Protein AF-A0A820T142-F1 (afdb_monomer)

Structure (mmCIF, N/CA/C/O backbone):
data_AF-A0A820T142-F1
#
_entry.id   AF-A0A820T142-F1
#
loop_
_atom_site.group_PDB
_atom_site.id
_atom_site.type_symbol
_atom_site.label_atom_id
_atom_site.label_alt_id
_atom_site.label_comp_id
_atom_site.label_asym_id
_atom_site.label_entity_id
_atom_site.label_seq_id
_atom_site.pdbx_PDB_ins_code
_atom_site.Cartn_x
_atom_site.Cartn_y
_atom_site.Cartn_z
_atom_site.occupancy
_atom_site.B_iso_or_equiv
_atom_site.auth_seq_id
_atom_site.auth_comp_id
_atom_site.auth_asym_id
_atom_site.auth_atom_id
_atom_site.pdbx_PDB_model_num
ATOM 1 N N . MET A 1 1 ? -17.516 -37.687 12.247 1.00 40.94 1 MET A N 1
ATOM 2 C CA . MET A 1 1 ? -16.717 -36.509 11.844 1.00 40.94 1 MET A CA 1
ATOM 3 C C . MET A 1 1 ? -17.612 -35.603 11.016 1.00 40.94 1 MET A C 1
ATOM 5 O O . MET A 1 1 ? -18.010 -36.010 9.935 1.00 40.94 1 MET A O 1
ATOM 9 N N . MET A 1 2 ? -18.012 -34.445 11.546 1.00 31.27 2 MET A N 1
ATOM 10 C CA . MET A 1 2 ? -18.812 -33.470 10.795 1.00 31.27 2 MET A CA 1
ATOM 11 C C . MET A 1 2 ? -17.867 -32.570 9.995 1.00 31.27 2 MET A C 1
ATOM 13 O O . MET A 1 2 ? -17.016 -31.900 10.573 1.00 31.27 2 MET A O 1
ATOM 17 N N . SER A 1 3 ? -17.991 -32.610 8.670 1.00 33.12 3 SER A N 1
ATOM 18 C CA . SER A 1 3 ? -17.308 -31.696 7.755 1.00 33.12 3 SER A CA 1
ATOM 19 C C . SER A 1 3 ? -17.901 -30.298 7.935 1.00 33.12 3 SER A C 1
ATOM 21 O O . SER A 1 3 ? -19.103 -30.103 7.761 1.00 33.12 3 SER A O 1
ATOM 23 N N . ALA A 1 4 ? -17.074 -29.339 8.352 1.00 38.53 4 ALA A N 1
ATOM 24 C CA . ALA A 1 4 ? -17.469 -27.942 8.415 1.00 38.53 4 ALA A CA 1
ATOM 25 C C . ALA A 1 4 ? -17.577 -27.397 6.983 1.00 38.53 4 ALA A C 1
ATOM 27 O O . ALA A 1 4 ? -16.579 -27.288 6.271 1.00 38.53 4 ALA A O 1
ATOM 28 N N . ASN A 1 5 ? -18.798 -27.062 6.565 1.00 33.97 5 ASN A N 1
ATOM 29 C CA . ASN A 1 5 ? -19.053 -26.349 5.320 1.00 33.97 5 ASN A CA 1
ATOM 30 C C . ASN A 1 5 ? -18.463 -24.935 5.424 1.00 33.97 5 ASN A C 1
ATOM 32 O O . ASN A 1 5 ? -19.076 -24.035 5.999 1.00 33.97 5 ASN A O 1
ATOM 36 N N . ASN A 1 6 ? -17.269 -24.739 4.866 1.00 33.00 6 ASN A N 1
ATOM 37 C CA . ASN A 1 6 ? -16.663 -23.422 4.712 1.00 33.00 6 ASN A CA 1
ATOM 38 C C . ASN A 1 6 ? -17.406 -22.654 3.613 1.00 33.00 6 ASN A C 1
ATOM 40 O O . ASN A 1 6 ? -17.089 -22.763 2.430 1.00 33.00 6 ASN A O 1
ATOM 44 N N . VAL A 1 7 ? -18.421 -21.886 4.006 1.00 34.53 7 VAL A N 1
ATOM 45 C CA . VAL A 1 7 ? -19.091 -20.938 3.111 1.00 34.53 7 VAL A CA 1
ATOM 46 C C . VAL A 1 7 ? -18.106 -19.807 2.806 1.00 34.53 7 VAL A C 1
ATOM 48 O O . VAL A 1 7 ? -17.836 -18.959 3.656 1.00 34.53 7 VAL A O 1
ATOM 51 N N . LEU A 1 8 ? -17.538 -19.813 1.600 1.00 31.72 8 LEU A N 1
ATOM 52 C CA . LEU A 1 8 ? -16.682 -18.733 1.112 1.00 31.72 8 LEU A CA 1
ATOM 53 C C . LEU A 1 8 ? -17.540 -17.490 0.839 1.00 31.72 8 LEU A C 1
ATOM 55 O O . LEU A 1 8 ? -18.530 -17.548 0.109 1.00 31.72 8 LEU A O 1
ATOM 59 N N . ALA A 1 9 ? -17.166 -16.355 1.430 1.00 34.72 9 ALA A N 1
ATOM 60 C CA . ALA A 1 9 ? -17.824 -15.082 1.163 1.00 34.72 9 ALA A CA 1
ATOM 61 C C . ALA A 1 9 ? -17.527 -14.619 -0.274 1.00 34.72 9 ALA A C 1
ATOM 63 O O . ALA A 1 9 ? -16.387 -14.666 -0.732 1.00 34.72 9 ALA A O 1
ATOM 64 N N . THR A 1 10 ? -18.552 -14.150 -0.985 1.00 33.72 10 THR A N 1
ATOM 65 C CA . THR A 1 10 ? -18.400 -13.578 -2.331 1.00 33.72 10 THR A CA 1
ATOM 66 C C . THR A 1 10 ? -18.104 -12.080 -2.222 1.00 33.72 10 THR A C 1
ATOM 68 O O . THR A 1 10 ? -18.879 -11.338 -1.621 1.00 33.72 10 THR A O 1
ATOM 71 N N . VAL A 1 11 ? -16.988 -11.630 -2.801 1.00 34.84 11 VAL A N 1
ATOM 72 C CA . VAL A 1 11 ? -16.532 -10.228 -2.789 1.00 34.84 11 VAL A CA 1
ATOM 73 C C . VAL A 1 11 ? -16.938 -9.545 -4.098 1.00 34.84 11 VAL A C 1
ATOM 75 O O . VAL A 1 11 ? -16.656 -10.071 -5.172 1.00 34.84 11 VAL A O 1
ATOM 78 N N . LYS A 1 12 ? -17.568 -8.362 -4.034 1.00 35.44 12 LYS A N 1
ATOM 79 C CA . LYS A 1 12 ? -17.765 -7.492 -5.208 1.00 35.44 12 LYS A CA 1
ATOM 80 C C . LYS A 1 12 ? -16.850 -6.278 -5.124 1.00 35.44 12 LYS A C 1
ATOM 82 O O . LYS A 1 12 ? -16.847 -5.571 -4.123 1.00 35.44 12 LYS A O 1
ATOM 87 N N . VAL A 1 13 ? -16.087 -6.053 -6.189 1.00 37.84 13 VAL A N 1
ATOM 88 C CA . VAL A 1 13 ? -15.134 -4.948 -6.322 1.00 37.84 13 VAL A CA 1
ATOM 89 C C . VAL A 1 13 ? -15.774 -3.871 -7.193 1.00 37.84 13 VAL A C 1
ATOM 91 O O . VAL A 1 13 ? -16.136 -4.145 -8.334 1.00 37.84 13 VAL A O 1
ATOM 94 N N . GLN A 1 14 ? -15.924 -2.654 -6.668 1.00 34.66 14 GLN A N 1
ATOM 95 C CA . GLN A 1 14 ? -16.358 -1.500 -7.454 1.00 34.66 14 GLN A CA 1
ATOM 96 C C . GLN A 1 14 ? -15.130 -0.683 -7.864 1.00 34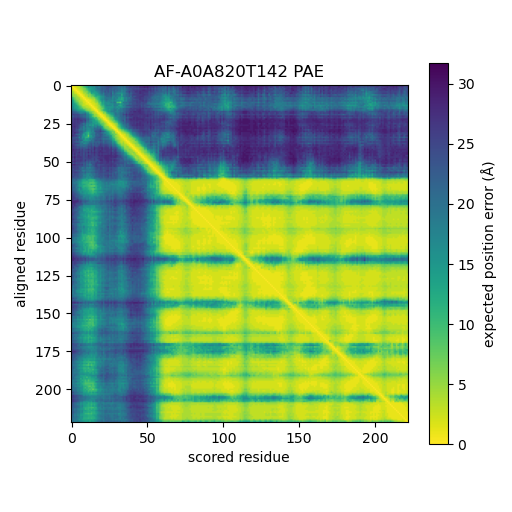.66 14 GLN A C 1
ATOM 98 O O . GLN A 1 14 ? -14.417 -0.155 -7.016 1.00 34.66 14 GLN A O 1
ATOM 103 N N . SER A 1 15 ? -14.887 -0.587 -9.171 1.00 39.38 15 SER A N 1
ATOM 104 C CA . SER A 1 15 ? -13.928 0.358 -9.747 1.00 39.38 15 SER A CA 1
ATOM 105 C C . SER A 1 15 ? -14.615 1.716 -9.885 1.00 39.38 15 SER A C 1
ATOM 107 O O . SER A 1 15 ? -15.668 1.809 -10.515 1.00 39.38 15 SER A O 1
ATOM 109 N N . ILE A 1 16 ? -14.046 2.759 -9.279 1.00 43.16 16 ILE A N 1
ATOM 110 C CA . ILE A 1 16 ? -14.441 4.146 -9.538 1.00 43.16 16 ILE A CA 1
ATOM 111 C C . ILE A 1 16 ? -13.389 4.710 -10.501 1.00 43.16 16 ILE A C 1
ATOM 113 O O . ILE A 1 16 ? -12.238 4.862 -10.093 1.00 43.16 16 ILE A O 1
ATOM 117 N N . PRO A 1 17 ? -13.713 4.940 -11.785 1.00 39.72 17 PRO A N 1
ATOM 118 C CA . PRO A 1 17 ? -12.768 5.543 -12.714 1.00 39.72 17 PRO A CA 1
ATOM 119 C C . PRO A 1 17 ? -12.582 7.032 -12.394 1.00 39.72 17 PRO A C 1
ATOM 121 O O . PRO A 1 17 ? -13.546 7.792 -12.358 1.00 39.72 17 PRO A O 1
ATOM 124 N N . ASP A 1 18 ? -11.329 7.455 -12.221 1.00 48.03 18 ASP A N 1
ATOM 125 C CA . ASP A 1 18 ? -10.947 8.836 -11.879 1.00 48.03 18 ASP A CA 1
ATOM 126 C C . ASP A 1 18 ? -10.998 9.824 -13.068 1.00 48.03 18 ASP A C 1
ATOM 128 O O . ASP A 1 18 ? -10.568 10.972 -12.947 1.00 48.03 18 ASP A O 1
ATOM 132 N N . ASN A 1 19 ? -11.481 9.418 -14.250 1.00 37.25 19 ASN A N 1
ATOM 133 C CA . ASN A 1 19 ? -11.459 10.278 -15.438 1.00 37.25 19 ASN A CA 1
ATOM 134 C C . ASN A 1 19 ? -12.534 9.893 -16.470 1.00 37.25 19 ASN A C 1
ATOM 136 O O . ASN A 1 19 ? -12.595 8.741 -16.896 1.00 37.25 19 ASN A O 1
ATOM 140 N N . SER A 1 20 ? -13.310 10.872 -16.952 1.00 39.72 20 SER A N 1
ATOM 141 C CA . SER A 1 20 ? -14.283 10.712 -18.049 1.00 39.72 20 SER A CA 1
ATOM 142 C C . SER A 1 20 ? -13.651 10.352 -19.402 1.00 39.72 20 SER A C 1
ATOM 144 O O . SER A 1 20 ? -14.371 10.019 -20.338 1.00 39.72 20 SER A O 1
ATOM 146 N N . ASN A 1 21 ? -12.318 10.389 -19.505 1.00 34.72 21 ASN A N 1
ATOM 147 C CA . ASN A 1 21 ? -11.550 9.979 -20.684 1.00 34.72 21 ASN A CA 1
ATOM 148 C C . ASN A 1 21 ? -10.882 8.595 -20.542 1.00 34.72 21 ASN A C 1
ATOM 150 O O . ASN A 1 21 ? -10.120 8.195 -21.423 1.00 34.72 21 ASN A O 1
ATOM 154 N N . ALA A 1 22 ? -11.122 7.857 -19.450 1.00 35.53 22 ALA A N 1
ATOM 155 C CA . ALA A 1 22 ? -10.685 6.467 -19.348 1.00 35.53 22 ALA A CA 1
ATOM 156 C C . ALA A 1 22 ? -11.570 5.603 -20.260 1.00 35.53 22 ALA A C 1
ATOM 158 O O . ALA A 1 22 ? -12.750 5.393 -19.991 1.00 35.53 22 ALA A O 1
ATOM 159 N N . ILE A 1 23 ? -10.986 5.171 -21.378 1.00 28.81 23 ILE A N 1
ATOM 160 C CA . ILE A 1 23 ? -11.629 4.405 -22.448 1.00 28.81 23 ILE A CA 1
ATOM 161 C C . ILE A 1 23 ? -12.446 3.240 -21.877 1.00 28.81 23 ILE A C 1
ATOM 163 O O . ILE A 1 23 ? -11.955 2.410 -21.110 1.00 28.81 23 ILE A O 1
ATOM 167 N N . SER A 1 24 ? -13.707 3.207 -22.299 1.00 34.59 24 SER A N 1
ATOM 168 C CA . SER A 1 24 ? -14.670 2.138 -22.100 1.00 34.59 24 SER A CA 1
ATOM 169 C C . SER A 1 24 ? -14.131 0.799 -22.599 1.00 34.59 24 SER A C 1
ATOM 171 O O . SER A 1 24 ? -13.688 0.683 -23.738 1.00 34.59 24 SER A O 1
ATOM 173 N N . SER A 1 25 ? -14.196 -0.228 -21.751 1.00 30.27 25 SER A N 1
ATOM 174 C CA . SER A 1 25 ? -14.706 -1.572 -22.084 1.00 30.27 25 SER A CA 1
ATOM 175 C C . SER A 1 25 ? -14.230 -2.603 -21.060 1.00 30.27 25 SER A C 1
ATOM 177 O O . SER A 1 25 ? -13.134 -3.130 -21.165 1.00 30.27 25 SER A O 1
ATOM 179 N N . VAL A 1 26 ? -15.086 -2.902 -20.082 1.00 26.33 26 VAL A N 1
ATOM 180 C CA . VAL A 1 26 ? -15.580 -4.262 -19.805 1.00 26.33 26 VAL A CA 1
ATOM 181 C C . VAL A 1 26 ? -16.931 -4.064 -19.115 1.00 26.33 26 VAL A C 1
ATOM 183 O O . VAL A 1 26 ? -16.990 -3.724 -17.935 1.00 26.33 26 VAL A O 1
ATOM 186 N N . GLU A 1 27 ? -18.026 -4.238 -19.853 1.00 29.88 27 GLU A N 1
ATOM 187 C CA . GLU A 1 27 ? -19.321 -4.482 -19.223 1.00 29.88 27 GLU A CA 1
ATOM 188 C C . GLU A 1 27 ? -19.264 -5.868 -18.585 1.00 29.88 27 GLU A C 1
ATOM 190 O O . GLU A 1 27 ? -19.161 -6.880 -19.276 1.00 29.88 27 GLU A O 1
ATOM 195 N N . ASN A 1 28 ? -19.304 -5.921 -17.256 1.00 28.97 28 ASN A N 1
ATOM 196 C CA . ASN A 1 28 ? -19.646 -7.147 -16.554 1.00 28.97 28 ASN A CA 1
ATOM 197 C C . ASN A 1 28 ? -20.853 -6.854 -15.666 1.00 28.97 28 ASN A C 1
ATOM 199 O O . ASN A 1 28 ? -20.756 -6.297 -14.570 1.00 28.97 28 ASN A O 1
ATOM 203 N N . THR A 1 29 ? -22.022 -7.160 -16.217 1.00 33.69 29 THR A N 1
ATOM 204 C CA . THR A 1 29 ? -23.320 -7.081 -15.563 1.00 33.69 29 THR A CA 1
ATOM 205 C C . THR A 1 29 ? -23.362 -8.083 -14.420 1.00 33.69 29 THR A C 1
ATOM 207 O O . THR A 1 29 ? -23.449 -9.278 -14.674 1.00 33.69 29 THR A O 1
ATOM 210 N N . ASN A 1 30 ? -23.291 -7.607 -13.174 1.00 28.30 30 ASN A N 1
ATOM 211 C CA . ASN A 1 30 ? -24.027 -8.169 -12.036 1.00 28.30 30 ASN A CA 1
ATOM 212 C C . ASN A 1 30 ? -23.872 -7.263 -10.805 1.00 28.30 30 ASN A C 1
ATOM 214 O O . ASN A 1 30 ? -22.922 -7.378 -10.026 1.00 28.30 30 ASN A O 1
ATOM 218 N N . MET A 1 31 ? -24.860 -6.389 -10.598 1.00 35.72 31 MET A N 1
ATOM 219 C CA . MET A 1 31 ? -25.054 -5.597 -9.377 1.00 35.72 31 MET A CA 1
ATOM 220 C C . MET A 1 31 ? -25.157 -6.501 -8.139 1.00 35.72 31 MET A C 1
ATOM 222 O O . MET A 1 31 ? -25.762 -7.568 -8.191 1.00 35.72 31 MET A O 1
ATOM 226 N N . ALA A 1 32 ? -24.568 -6.127 -7.001 1.00 27.64 32 ALA A N 1
ATOM 227 C CA . ALA A 1 32 ? -25.152 -6.497 -5.708 1.00 27.64 32 ALA A CA 1
ATOM 228 C C . ALA A 1 32 ? -24.966 -5.371 -4.701 1.00 27.64 32 ALA A C 1
ATOM 230 O O . ALA A 1 32 ? -23.924 -4.722 -4.640 1.00 27.64 32 ALA A O 1
ATOM 231 N N . ARG A 1 33 ? -26.035 -5.191 -3.939 1.00 30.64 33 ARG A N 1
ATOM 232 C CA . ARG A 1 33 ? -26.210 -4.295 -2.812 1.00 30.64 33 ARG A CA 1
ATOM 233 C C . ARG A 1 33 ? -26.032 -5.120 -1.536 1.00 30.64 33 ARG A C 1
ATOM 235 O O . ARG A 1 33 ? -26.402 -6.291 -1.515 1.00 30.64 33 ARG A O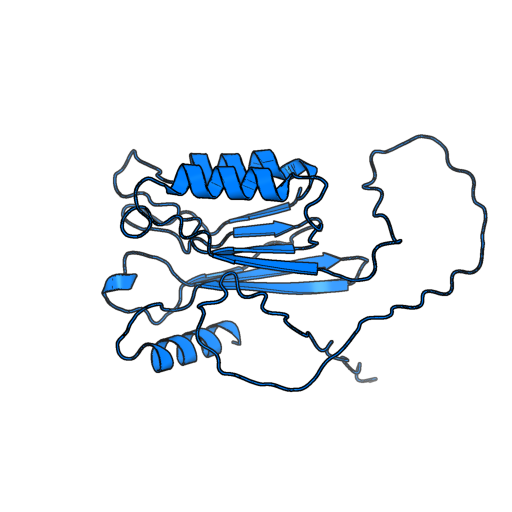 1
ATOM 242 N N . PHE A 1 34 ? -25.469 -4.510 -0.500 1.00 32.62 34 PHE A N 1
ATOM 243 C CA . PHE A 1 34 ? -25.430 -5.074 0.846 1.00 32.62 34 PHE A CA 1
ATOM 244 C C . PHE A 1 34 ? -26.516 -4.388 1.673 1.00 32.62 34 PHE A C 1
ATOM 246 O O . PHE A 1 34 ? -26.389 -3.200 1.948 1.00 32.62 34 PHE A O 1
ATOM 253 N N . ASP A 1 35 ? -27.541 -5.124 2.087 1.00 28.00 35 ASP A N 1
ATOM 254 C CA . ASP A 1 35 ? -28.378 -4.744 3.223 1.00 28.00 35 ASP A CA 1
ATOM 255 C C . ASP A 1 35 ? -28.113 -5.803 4.307 1.00 28.00 35 ASP A C 1
ATOM 257 O O . ASP A 1 35 ? -28.401 -6.984 4.121 1.00 28.00 35 ASP A O 1
ATOM 261 N N . ILE A 1 36 ? -27.456 -5.408 5.401 1.00 31.81 36 ILE A N 1
ATOM 262 C CA . ILE A 1 36 ? -27.276 -6.259 6.583 1.00 31.81 36 ILE A CA 1
ATOM 263 C C . ILE A 1 36 ? -28.341 -5.813 7.586 1.00 31.81 36 ILE A C 1
ATOM 265 O O . ILE A 1 36 ? -28.166 -4.802 8.261 1.00 31.81 36 ILE A O 1
ATOM 269 N N . GLU A 1 37 ? -29.455 -6.540 7.669 1.00 25.48 37 GLU A N 1
ATOM 270 C CA . GLU A 1 37 ? -30.414 -6.372 8.764 1.00 25.48 37 GLU A CA 1
ATOM 271 C C . GLU A 1 37 ? -29.868 -7.042 10.029 1.00 25.48 37 GLU A C 1
ATOM 273 O O . GLU A 1 37 ? -29.787 -8.268 10.120 1.00 25.48 37 GLU A O 1
ATOM 278 N N . THR A 1 38 ? -29.524 -6.249 11.042 1.00 31.22 38 THR A N 1
ATOM 279 C CA . THR A 1 38 ? -29.342 -6.748 12.409 1.00 31.22 38 THR A CA 1
ATOM 280 C C . THR A 1 38 ? -30.603 -6.464 13.216 1.00 31.22 38 THR A C 1
ATOM 282 O O . THR A 1 38 ? -30.873 -5.318 13.568 1.00 31.22 38 THR A O 1
ATOM 285 N N . LYS A 1 39 ? -31.371 -7.507 13.551 1.00 34.09 39 LYS A N 1
ATOM 286 C CA . LYS A 1 39 ? -32.357 -7.426 14.636 1.00 34.09 39 LYS A CA 1
ATOM 287 C C . LYS A 1 39 ? -31.606 -7.499 15.964 1.00 34.09 39 LYS A C 1
ATOM 289 O O . LYS A 1 39 ? -31.108 -8.564 16.317 1.00 34.09 39 LYS A O 1
ATOM 294 N N . SER A 1 40 ? -31.538 -6.395 16.701 1.00 35.44 40 SER A N 1
ATOM 295 C CA . SER A 1 40 ? -31.129 -6.413 18.108 1.00 35.44 40 SER A CA 1
ATOM 296 C C . SER A 1 40 ?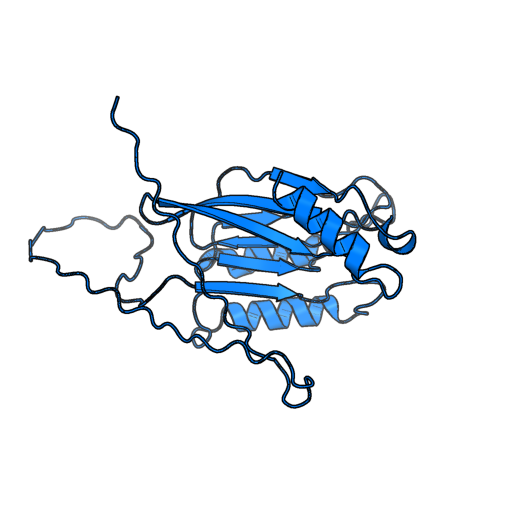 -32.363 -6.343 19.003 1.00 35.44 40 SER A C 1
ATOM 298 O O . SER A 1 40 ? -33.118 -5.373 18.938 1.00 35.44 40 SER A O 1
ATOM 300 N N . MET A 1 41 ? -32.559 -7.367 19.836 1.00 38.97 41 MET A N 1
ATOM 301 C CA . MET A 1 41 ? -33.407 -7.258 21.023 1.00 38.97 41 MET A CA 1
ATOM 302 C C . MET A 1 41 ? -32.711 -6.352 22.043 1.00 38.97 41 MET A C 1
ATOM 304 O O . MET A 1 41 ? -31.495 -6.420 22.218 1.00 38.97 41 MET A O 1
ATOM 308 N N . GLU A 1 42 ? -33.498 -5.478 22.663 1.00 50.03 42 GLU A N 1
ATOM 309 C CA . GLU A 1 42 ? -33.072 -4.559 23.713 1.00 50.03 42 GLU A CA 1
ATOM 310 C C . GLU A 1 42 ? -32.557 -5.311 24.944 1.00 50.03 42 GLU A C 1
ATOM 312 O O . GLU A 1 42 ? -33.252 -6.171 25.476 1.00 50.03 42 GLU A O 1
ATOM 317 N N . GLU A 1 43 ? -31.410 -4.891 25.479 1.00 40.50 43 GLU A N 1
ATOM 318 C CA . GLU A 1 43 ? -31.115 -5.047 26.902 1.00 40.50 43 GLU A CA 1
ATOM 319 C C . GLU A 1 43 ? -30.322 -3.836 27.413 1.00 40.50 43 GLU A C 1
ATOM 321 O O . GLU A 1 43 ? -29.287 -3.446 26.871 1.00 40.50 43 GLU A O 1
ATOM 326 N N . LYS A 1 44 ? -30.860 -3.195 28.457 1.00 47.03 44 LYS A N 1
ATOM 327 C CA . LYS A 1 44 ? -30.274 -2.035 29.137 1.00 47.03 44 LYS A CA 1
ATOM 328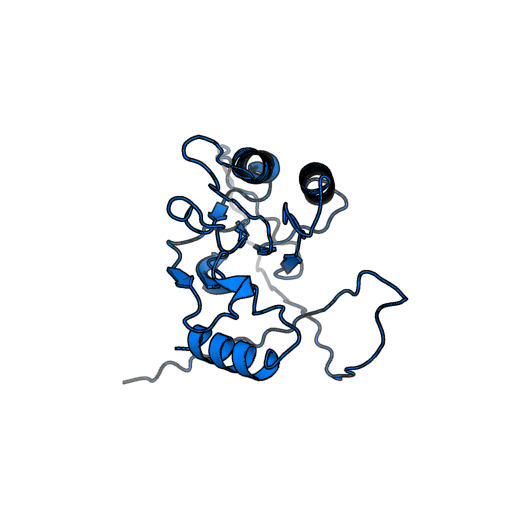 C C . LYS A 1 44 ? -29.217 -2.509 30.131 1.00 47.03 44 LYS A C 1
ATOM 330 O O . LYS A 1 44 ? -29.557 -3.187 31.096 1.00 47.03 44 LYS A O 1
ATOM 335 N N . SER A 1 45 ? -27.975 -2.053 29.983 1.00 38.50 45 SER A N 1
ATOM 336 C CA . SER A 1 45 ? -26.952 -2.176 31.026 1.00 38.50 45 SER A CA 1
ATOM 337 C C . SER A 1 45 ? -26.191 -0.864 31.219 1.00 38.50 45 SER A C 1
ATOM 339 O O . SER A 1 45 ? -25.858 -0.163 30.268 1.00 38.50 45 SER A O 1
ATOM 341 N N . LYS A 1 46 ? -25.989 -0.515 32.492 1.00 46.56 46 LYS A N 1
ATOM 342 C CA . LYS A 1 46 ? -25.359 0.710 32.999 1.00 46.56 46 LYS A CA 1
ATOM 343 C C . LYS A 1 46 ? -23.836 0.608 32.849 1.00 46.56 46 LYS A C 1
ATOM 345 O O . LYS A 1 46 ? -23.269 -0.389 33.284 1.00 46.56 46 LYS A O 1
ATOM 350 N N . GLN A 1 47 ? -23.170 1.645 32.335 1.00 34.47 47 GLN A N 1
ATOM 351 C CA . GLN A 1 47 ? -21.703 1.692 32.256 1.00 34.47 47 GLN A CA 1
ATOM 352 C C . GLN A 1 47 ? -21.085 2.783 33.140 1.00 34.47 47 GLN A C 1
ATOM 354 O O . GLN A 1 47 ? -21.542 3.925 33.176 1.00 34.47 47 GLN A O 1
ATOM 359 N N . ALA A 1 48 ? -20.025 2.368 33.837 1.00 34.03 48 ALA A N 1
ATOM 360 C CA . ALA A 1 48 ? -19.019 3.177 34.519 1.00 34.03 48 ALA A CA 1
ATOM 361 C C . ALA A 1 48 ? -17.744 3.286 33.627 1.00 34.03 48 ALA A C 1
ATOM 363 O O . ALA A 1 48 ? -17.812 2.936 32.451 1.00 34.03 48 ALA A O 1
ATOM 364 N N . PRO A 1 49 ? -16.620 3.830 34.133 1.00 39.41 49 PRO A N 1
ATOM 365 C CA . PRO A 1 49 ? -15.860 4.909 33.506 1.00 39.41 49 PRO A CA 1
ATOM 366 C C . PRO A 1 49 ? -15.072 4.529 32.235 1.00 39.41 49 PRO A C 1
ATOM 368 O O . PRO A 1 49 ? -14.638 3.399 32.036 1.00 39.41 49 PRO A O 1
ATOM 371 N N . ILE A 1 50 ? -14.876 5.555 31.406 1.00 36.03 50 ILE A N 1
ATOM 372 C CA . ILE A 1 50 ? -14.437 5.542 30.006 1.00 36.03 50 ILE A CA 1
ATOM 373 C C . ILE A 1 50 ? -12.978 5.072 29.859 1.00 36.03 50 ILE A C 1
ATOM 375 O O . ILE A 1 50 ? -12.043 5.818 30.145 1.00 36.03 50 ILE A O 1
ATOM 379 N N . ASN A 1 51 ? -12.790 3.858 29.336 1.00 34.19 51 ASN A N 1
ATOM 380 C CA . ASN A 1 51 ? -11.627 3.516 28.513 1.00 34.19 51 ASN A CA 1
ATOM 381 C C . ASN A 1 51 ? -11.837 4.126 27.114 1.00 34.19 51 ASN A C 1
ATOM 383 O O . ASN A 1 51 ? -12.975 4.130 26.640 1.00 34.19 51 ASN A O 1
ATOM 387 N N . PRO A 1 52 ? -10.794 4.595 26.404 1.00 38.38 52 PRO A N 1
ATOM 388 C CA . PRO A 1 52 ? -10.901 4.965 24.997 1.00 38.38 52 PRO A CA 1
ATOM 389 C C . PRO A 1 52 ? -10.975 3.690 24.143 1.00 38.38 52 PRO A C 1
ATOM 391 O O . PRO A 1 52 ? -10.081 3.392 23.353 1.00 38.38 52 PRO A O 1
ATOM 394 N N . GLU A 1 53 ? -12.022 2.891 24.339 1.00 37.31 53 GLU A N 1
ATOM 395 C CA . GLU A 1 53 ? -12.416 1.889 23.362 1.00 37.31 53 GLU A CA 1
ATOM 396 C C . GLU A 1 53 ? -12.850 2.649 22.110 1.00 37.31 53 GLU A C 1
ATOM 398 O O . GLU A 1 53 ? -13.648 3.588 22.182 1.00 37.31 53 GLU A O 1
ATOM 403 N N . LEU A 1 54 ? -12.260 2.296 20.963 1.00 39.66 54 LEU A N 1
ATOM 404 C CA . LEU A 1 54 ? -12.738 2.760 19.668 1.00 39.66 54 LEU A CA 1
ATOM 405 C C . LEU A 1 54 ? -14.237 2.471 19.615 1.00 39.66 54 LEU A C 1
ATOM 407 O O . LEU A 1 54 ? -14.648 1.316 19.523 1.00 39.66 54 LEU A O 1
ATOM 411 N N . ASN A 1 55 ? -15.040 3.527 19.699 1.00 33.97 55 ASN A N 1
ATOM 412 C CA . ASN A 1 55 ? -16.480 3.446 19.559 1.00 33.97 55 ASN A CA 1
ATOM 413 C C . ASN A 1 55 ? -16.740 3.177 18.072 1.00 33.97 55 ASN A C 1
ATOM 415 O O . ASN A 1 55 ? -16.810 4.099 17.257 1.00 33.97 55 ASN A O 1
ATOM 419 N N . ILE A 1 56 ? -16.713 1.897 17.693 1.00 47.59 56 ILE A N 1
ATOM 420 C CA . ILE A 1 56 ? -17.020 1.457 16.338 1.00 47.59 56 ILE A CA 1
ATOM 421 C C . ILE A 1 56 ? -18.508 1.726 16.164 1.00 47.59 56 ILE A C 1
ATOM 423 O O . ILE A 1 56 ? -19.348 1.009 16.698 1.00 47.59 56 ILE A O 1
ATOM 427 N N . ASP A 1 57 ? -18.818 2.809 15.462 1.00 43.19 57 ASP A N 1
ATOM 428 C CA . ASP A 1 57 ? -20.181 3.173 15.117 1.00 43.19 57 ASP A CA 1
ATOM 429 C C . ASP A 1 57 ? -20.794 2.073 14.233 1.00 43.19 57 ASP A C 1
ATOM 431 O O . ASP A 1 57 ? -20.571 2.008 13.020 1.00 43.19 57 ASP A O 1
ATOM 435 N N . CYS A 1 58 ? -21.546 1.172 14.869 1.00 45.44 58 CYS A N 1
ATOM 436 C CA . CYS A 1 58 ? -22.250 0.058 14.237 1.00 45.44 58 CYS A CA 1
ATOM 437 C C . CYS A 1 58 ? -23.368 0.510 13.280 1.00 45.44 58 CYS A C 1
ATOM 439 O O . CYS A 1 58 ? -23.974 -0.338 12.630 1.00 45.44 58 CYS A O 1
ATOM 441 N N . SER A 1 59 ? -23.650 1.816 13.157 1.00 50.72 59 SER A N 1
ATOM 442 C CA . SER A 1 59 ? -24.615 2.343 12.182 1.00 50.72 59 SER A CA 1
ATOM 443 C C . SER A 1 59 ? -24.098 2.329 10.737 1.00 50.72 59 SER A C 1
ATOM 445 O O . SER A 1 59 ? -24.860 2.563 9.795 1.00 50.72 59 SER A O 1
ATOM 447 N N . ARG A 1 60 ? -22.807 2.036 10.521 1.00 65.12 60 ARG A N 1
ATOM 448 C CA . ARG A 1 60 ? -22.230 1.981 9.176 1.00 65.12 60 ARG A CA 1
ATOM 449 C C . ARG A 1 60 ? -22.660 0.740 8.402 1.00 65.12 60 ARG A C 1
ATOM 451 O O . ARG A 1 60 ? -22.256 -0.382 8.693 1.00 65.12 60 ARG A O 1
ATOM 458 N N . SER A 1 61 ? -23.391 0.974 7.314 1.00 59.44 61 SER A N 1
ATOM 459 C CA . SER A 1 61 ? -23.728 -0.053 6.332 1.00 59.44 61 SER A CA 1
ATOM 460 C C . SER A 1 61 ? -22.495 -0.439 5.497 1.00 59.44 61 SER A C 1
ATOM 462 O O . SER A 1 61 ? -22.191 0.180 4.469 1.00 59.44 61 SER A O 1
ATOM 464 N N . GLY A 1 62 ? -21.790 -1.478 5.937 1.00 81.44 62 GLY A N 1
ATOM 465 C CA . GLY A 1 62 ? -20.875 -2.254 5.102 1.00 81.44 62 GLY A CA 1
ATOM 466 C C . GLY A 1 62 ? -19.385 -1.992 5.315 1.00 81.44 62 GLY A C 1
ATOM 467 O O . GLY A 1 62 ? -18.950 -0.887 5.630 1.00 81.44 62 GLY A O 1
ATOM 468 N N . PHE A 1 63 ? -18.621 -3.057 5.087 1.00 87.44 63 PHE A N 1
ATOM 469 C CA . PHE A 1 63 ? -17.164 -3.085 5.104 1.00 87.44 63 PHE A CA 1
ATOM 470 C C . PHE A 1 63 ? -16.592 -2.462 3.824 1.00 87.44 63 PHE A C 1
ATOM 472 O O . PHE A 1 63 ? -17.052 -2.783 2.724 1.00 87.44 63 PHE A O 1
ATOM 479 N N . ARG A 1 64 ? -15.597 -1.579 3.938 1.00 93.69 64 ARG A N 1
ATOM 480 C CA . ARG A 1 64 ? -15.064 -0.792 2.814 1.00 93.69 64 ARG A CA 1
ATOM 481 C C . ARG A 1 64 ? -13.558 -0.958 2.671 1.00 93.69 64 ARG A C 1
ATOM 483 O O . ARG A 1 64 ? -12.804 -0.703 3.605 1.00 93.69 64 ARG A O 1
ATOM 490 N N . VAL A 1 65 ? -13.118 -1.301 1.464 1.00 95.31 65 VAL A N 1
ATOM 491 C CA . VAL A 1 65 ? -11.697 -1.411 1.113 1.00 95.31 65 VAL A CA 1
ATOM 492 C C . VAL A 1 65 ? -11.371 -0.407 0.016 1.00 95.31 65 VAL A C 1
ATOM 494 O O . VAL A 1 65 ? -12.073 -0.349 -0.991 1.00 95.31 65 VAL A O 1
ATOM 497 N N . LEU A 1 66 ? -10.302 0.364 0.199 1.00 97.00 66 LEU A N 1
ATOM 498 C CA . LEU A 1 66 ? -9.725 1.218 -0.837 1.00 97.00 66 LEU A CA 1
ATOM 499 C C . LEU A 1 66 ? -8.454 0.563 -1.371 1.00 97.00 66 LEU A C 1
ATOM 501 O O . LEU A 1 66 ? -7.585 0.193 -0.590 1.00 97.00 66 LEU A O 1
ATOM 505 N N . THR A 1 67 ? -8.306 0.475 -2.690 1.00 97.50 67 THR A N 1
ATOM 506 C CA . THR A 1 67 ? -7.005 0.226 -3.319 1.00 97.50 67 THR A CA 1
ATOM 507 C C . THR A 1 67 ? -6.627 1.429 -4.164 1.00 97.50 67 THR A C 1
ATOM 509 O O . THR A 1 67 ? -7.463 1.927 -4.916 1.00 97.50 67 THR A O 1
ATOM 512 N N . TYR A 1 68 ? -5.401 1.930 -4.025 1.00 97.12 68 TYR A N 1
ATOM 513 C CA . TYR A 1 68 ? -4.986 3.138 -4.731 1.00 97.12 68 TYR A CA 1
ATOM 514 C C . TYR A 1 68 ? -3.481 3.155 -5.017 1.00 97.12 68 TYR A C 1
ATOM 516 O O . TYR A 1 68 ? -2.650 3.064 -4.110 1.00 97.12 68 TYR A O 1
ATOM 524 N N . ASN A 1 69 ? -3.127 3.332 -6.289 1.00 95.75 69 ASN A N 1
ATOM 525 C CA . ASN A 1 69 ? -1.746 3.527 -6.709 1.00 95.75 69 ASN A CA 1
ATOM 526 C C . ASN A 1 69 ? -1.394 5.020 -6.613 1.00 95.75 69 ASN A C 1
ATOM 528 O O . ASN A 1 69 ? -1.950 5.849 -7.331 1.00 95.75 69 ASN A O 1
ATOM 532 N N . LEU A 1 70 ? -0.461 5.371 -5.724 1.00 93.88 70 LEU A N 1
ATOM 533 C CA . LEU A 1 70 ? -0.072 6.764 -5.465 1.00 93.88 70 LEU A CA 1
ATOM 534 C C . LEU A 1 70 ? 0.967 7.314 -6.446 1.00 93.88 70 LEU A C 1
ATOM 536 O O . LEU A 1 70 ? 1.315 8.500 -6.379 1.00 93.88 70 LEU A O 1
ATOM 540 N N . TRP A 1 71 ? 1.495 6.457 -7.319 1.00 91.00 71 TRP A N 1
ATOM 541 C CA . TRP A 1 71 ? 2.520 6.775 -8.303 1.00 91.00 71 TRP A CA 1
ATOM 542 C C . TRP A 1 71 ? 3.696 7.552 -7.692 1.00 91.00 71 TRP A C 1
ATOM 544 O O . TRP A 1 71 ? 4.191 8.533 -8.249 1.00 91.00 71 TRP A O 1
ATOM 554 N N . CYS A 1 72 ? 4.144 7.187 -6.486 1.00 87.88 72 CYS A N 1
ATOM 555 C CA . CYS A 1 72 ? 5.228 7.885 -5.782 1.00 87.88 72 CYS A CA 1
ATOM 556 C C . CYS A 1 72 ? 6.611 7.368 -6.196 1.00 87.88 72 CYS A C 1
ATOM 558 O O . CYS A 1 72 ? 7.531 7.246 -5.391 1.00 87.88 72 CYS A O 1
ATOM 560 N N . HIS A 1 73 ? 6.776 7.119 -7.494 1.00 80.50 73 HIS A N 1
ATOM 561 C CA . HIS A 1 73 ? 8.031 6.712 -8.101 1.00 80.50 73 HIS A CA 1
ATOM 562 C C . HIS A 1 73 ? 8.941 7.924 -8.332 1.00 80.50 73 HIS A C 1
ATOM 564 O O . HIS A 1 73 ? 8.548 8.879 -8.994 1.00 80.50 73 HIS A O 1
ATOM 570 N N . ARG A 1 74 ? 10.194 7.889 -7.862 1.00 69.00 74 ARG A N 1
ATOM 571 C CA . ARG A 1 74 ? 11.127 9.020 -8.048 1.00 69.00 74 ARG A CA 1
ATOM 572 C C . ARG A 1 74 ? 11.524 9.227 -9.511 1.00 69.00 74 ARG A C 1
ATOM 574 O O . ARG A 1 74 ? 11.514 10.349 -9.999 1.00 69.00 74 ARG A O 1
ATOM 581 N N . VAL A 1 75 ? 11.879 8.134 -10.188 1.00 68.81 75 VAL A N 1
ATOM 582 C CA . VAL A 1 75 ? 12.336 8.169 -11.588 1.00 68.81 75 VAL A CA 1
ATOM 583 C C . VAL A 1 75 ? 11.191 8.483 -12.558 1.00 68.81 75 VAL A C 1
ATOM 585 O O . VAL A 1 75 ? 11.356 9.331 -13.424 1.00 68.81 75 VAL A O 1
ATOM 588 N N . VAL A 1 76 ? 10.029 7.839 -12.395 1.00 67.38 76 VAL A N 1
ATOM 589 C CA . VAL A 1 76 ? 8.912 7.938 -13.354 1.00 67.38 76 VAL A CA 1
ATOM 590 C C . VAL A 1 76 ? 7.819 8.916 -12.906 1.00 67.38 76 VAL A C 1
ATOM 592 O O . VAL A 1 76 ? 7.292 9.666 -13.718 1.00 67.38 76 VAL A O 1
ATOM 595 N N . GLY A 1 77 ? 7.493 8.960 -11.613 1.00 60.69 77 GLY A N 1
ATOM 596 C CA . GLY A 1 77 ? 6.458 9.840 -11.055 1.00 60.69 77 GLY A CA 1
ATOM 597 C C . GLY A 1 77 ? 6.929 11.279 -10.799 1.00 60.69 77 GLY A C 1
ATOM 598 O O . GLY A 1 77 ? 6.126 12.135 -10.406 1.00 60.69 77 GLY A O 1
ATOM 599 N N . GLY A 1 78 ? 8.217 11.561 -11.007 1.00 65.62 78 GLY A N 1
ATOM 600 C CA . GLY A 1 78 ? 8.816 12.889 -10.897 1.00 65.62 78 GLY A CA 1
ATOM 601 C C . GLY A 1 78 ? 8.873 13.460 -9.474 1.00 65.62 78 GLY A C 1
ATOM 602 O O . GLY A 1 78 ? 8.601 12.797 -8.475 1.00 65.62 78 GLY A O 1
ATOM 603 N N . TRP A 1 79 ? 9.209 14.749 -9.382 1.00 75.00 79 TRP A N 1
ATOM 604 C CA . TRP A 1 79 ? 9.439 15.481 -8.124 1.00 75.00 79 TRP A CA 1
AT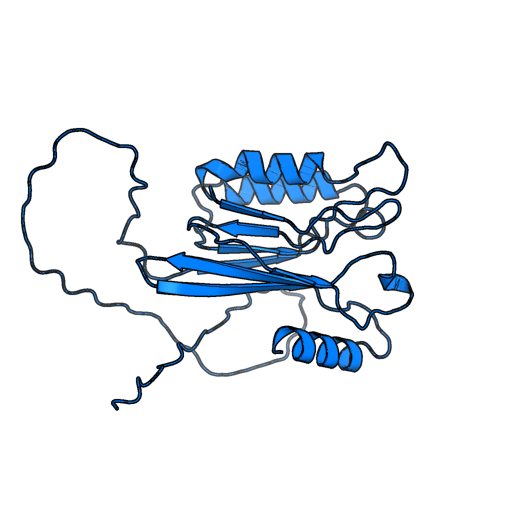OM 605 C C . TRP A 1 79 ? 8.175 15.723 -7.279 1.00 75.00 79 TRP A C 1
ATOM 607 O O . TRP A 1 79 ? 8.250 16.276 -6.182 1.00 75.00 79 TRP A O 1
ATOM 617 N N . HIS A 1 80 ? 7.004 15.307 -7.763 1.00 85.31 80 HIS A N 1
ATOM 618 C CA . HIS A 1 80 ? 5.716 15.574 -7.124 1.00 85.31 80 HIS A CA 1
ATOM 619 C C . HIS A 1 80 ? 5.249 14.484 -6.151 1.00 85.31 80 HIS A C 1
ATOM 621 O O . HIS A 1 80 ? 4.158 14.624 -5.600 1.00 85.31 80 HIS A O 1
ATOM 627 N N . SER A 1 81 ? 6.048 13.446 -5.875 1.00 87.38 81 SER A N 1
ATOM 628 C CA . SER A 1 81 ? 5.684 12.387 -4.915 1.00 87.38 81 SER A CA 1
ATOM 629 C C . SER A 1 81 ? 5.298 12.945 -3.541 1.00 87.38 81 SER A C 1
ATOM 631 O O . SER A 1 81 ? 4.263 12.566 -3.000 1.00 87.38 81 SER A O 1
ATOM 633 N N . SER A 1 82 ? 6.043 13.931 -3.016 1.00 88.38 82 SER A N 1
ATOM 634 C CA . SER A 1 82 ? 5.683 14.613 -1.760 1.00 88.38 82 SER A CA 1
ATOM 635 C C . SER A 1 82 ? 4.299 15.260 -1.832 1.00 88.38 82 SER A C 1
ATOM 637 O O . SER A 1 82 ? 3.507 15.143 -0.904 1.00 88.38 82 SER A O 1
ATOM 639 N N . ARG A 1 83 ? 3.997 15.946 -2.943 1.00 91.00 83 ARG A N 1
ATOM 640 C CA . ARG A 1 83 ? 2.711 16.625 -3.137 1.00 91.00 83 ARG A CA 1
ATOM 641 C C . ARG A 1 83 ? 1.577 15.609 -3.226 1.00 91.00 83 ARG A C 1
ATOM 643 O O . ARG A 1 83 ? 0.578 15.803 -2.551 1.00 91.00 83 ARG A O 1
ATOM 650 N N . ARG A 1 84 ? 1.741 14.525 -3.994 1.00 92.12 84 ARG A N 1
ATOM 651 C CA . ARG A 1 84 ? 0.740 13.450 -4.108 1.00 92.12 84 ARG A CA 1
ATOM 652 C C . ARG A 1 84 ? 0.458 12.797 -2.758 1.00 92.12 84 ARG A C 1
ATOM 654 O O . ARG A 1 84 ? -0.706 12.684 -2.390 1.00 92.12 84 ARG A O 1
ATOM 661 N N . LEU A 1 85 ? 1.499 12.453 -1.996 1.00 92.31 85 LEU A N 1
ATOM 662 C CA . LEU A 1 85 ? 1.342 11.900 -0.648 1.00 92.31 85 LEU A CA 1
ATOM 663 C C . LEU A 1 85 ? 0.627 12.872 0.284 1.00 92.31 85 LEU A C 1
ATOM 665 O O . LEU A 1 85 ? -0.302 12.465 0.973 1.00 92.31 85 LEU A O 1
ATOM 669 N N . ASN A 1 86 ? 1.007 14.149 0.282 1.00 94.00 86 ASN A N 1
ATOM 670 C CA . ASN A 1 86 ? 0.364 15.153 1.128 1.00 94.00 86 ASN A CA 1
ATOM 671 C C . ASN A 1 86 ? -1.103 15.367 0.735 1.00 94.00 86 ASN A C 1
ATOM 673 O O . ASN A 1 86 ? -1.962 15.370 1.607 1.00 94.00 86 ASN A O 1
ATOM 677 N N . THR A 1 87 ? -1.410 15.484 -0.560 1.00 95.81 87 THR A N 1
ATOM 678 C CA . THR A 1 87 ? -2.788 15.609 -1.053 1.00 95.81 87 THR A CA 1
ATOM 679 C C . THR A 1 87 ? -3.625 14.392 -0.675 1.00 95.81 87 THR A C 1
ATOM 681 O O . THR A 1 87 ? -4.718 14.561 -0.143 1.00 95.81 87 THR A O 1
ATOM 684 N N . PHE A 1 88 ? -3.104 13.179 -0.878 1.00 96.38 88 PHE A N 1
ATOM 685 C CA . PHE A 1 88 ? -3.782 11.950 -0.473 1.00 96.38 88 PHE A CA 1
ATOM 686 C C . PHE A 1 88 ? -4.001 11.891 1.043 1.00 96.38 88 PHE A C 1
ATOM 688 O O . PHE A 1 88 ? -5.090 11.557 1.494 1.00 96.38 88 PHE A O 1
ATOM 695 N N . THR A 1 89 ? -2.993 12.267 1.833 1.00 97.00 89 THR A N 1
ATOM 696 C CA . THR A 1 89 ? -3.078 12.302 3.301 1.00 97.00 89 THR A CA 1
ATOM 697 C C . THR A 1 89 ? -4.160 13.273 3.768 1.00 97.00 89 THR A C 1
ATOM 699 O O . THR A 1 89 ? -4.990 12.906 4.596 1.00 97.00 89 THR A O 1
ATOM 702 N N . SER A 1 90 ? -4.182 14.493 3.220 1.00 96.88 90 SER A N 1
ATOM 703 C CA . SER A 1 90 ? -5.195 15.499 3.548 1.00 96.88 90 SER A CA 1
ATOM 704 C C . SER A 1 90 ? -6.593 15.039 3.156 1.00 96.88 90 SER A C 1
ATOM 706 O O . SER A 1 90 ? -7.503 15.130 3.973 1.00 96.88 90 SER A O 1
ATOM 708 N N . TRP A 1 91 ? -6.756 14.489 1.948 1.00 97.38 91 TRP A N 1
ATOM 709 C CA . TRP A 1 91 ? -8.023 13.903 1.511 1.00 97.38 91 TRP A CA 1
ATOM 710 C C . TRP A 1 91 ? -8.475 12.797 2.464 1.00 97.38 91 TRP A C 1
ATOM 712 O O . TRP A 1 91 ? -9.623 12.778 2.892 1.00 97.38 91 TRP A O 1
ATOM 722 N N . LEU A 1 92 ? -7.571 11.908 2.871 1.00 96.19 92 LEU A N 1
ATOM 723 C CA . LEU A 1 92 ? -7.914 10.787 3.734 1.00 96.19 92 LEU A CA 1
ATOM 724 C C . LEU A 1 92 ? -8.362 11.220 5.141 1.00 96.19 92 LEU A C 1
ATOM 726 O O . LEU A 1 92 ? -9.172 10.528 5.769 1.00 96.19 92 LEU A O 1
ATOM 730 N N . LEU A 1 93 ? -7.835 12.342 5.633 1.00 95.88 93 LEU A N 1
ATOM 731 C CA . LEU A 1 93 ? -8.179 12.932 6.927 1.00 95.88 93 LEU A CA 1
ATOM 732 C C . LEU A 1 93 ? -9.409 13.844 6.891 1.00 95.88 93 LEU A C 1
ATOM 734 O O . LEU A 1 93 ? -9.928 14.176 7.954 1.00 95.88 93 LEU A O 1
ATOM 738 N N . ASP A 1 94 ? -9.888 14.227 5.711 1.00 95.56 94 ASP A N 1
ATOM 739 C CA . ASP A 1 94 ? -11.106 15.018 5.574 1.00 95.56 94 ASP A CA 1
ATOM 740 C C . ASP A 1 94 ? -12.318 14.238 6.127 1.00 95.56 94 ASP A C 1
ATOM 742 O O . ASP A 1 94 ? -12.486 13.040 5.873 1.00 95.56 94 ASP A O 1
ATOM 746 N N . ASN A 1 95 ? -13.169 14.915 6.904 1.00 92.38 95 ASN A N 1
ATOM 747 C CA . ASN A 1 95 ? -14.373 14.324 7.495 1.00 92.38 95 ASN A CA 1
ATOM 748 C C . ASN A 1 95 ? -15.444 13.992 6.446 1.00 92.38 95 ASN A C 1
ATOM 750 O O . ASN A 1 95 ? -16.293 13.136 6.691 1.00 92.38 95 ASN A O 1
ATOM 754 N N . SER A 1 96 ? -15.408 14.654 5.288 1.00 93.56 96 SER A N 1
ATOM 755 C CA . SER A 1 96 ? -16.268 14.346 4.144 1.00 93.56 96 SER A CA 1
ATOM 756 C C . SER A 1 96 ? -15.821 13.089 3.394 1.00 93.56 96 SER A C 1
ATOM 758 O O . SER A 1 96 ? -16.636 12.450 2.726 1.00 93.56 96 SER A O 1
ATOM 760 N N . THR A 1 97 ? -14.553 12.687 3.531 1.00 90.75 97 THR A N 1
ATOM 761 C CA . THR A 1 97 ? -14.037 11.481 2.885 1.00 90.75 97 THR A CA 1
ATOM 762 C C . THR A 1 97 ? -14.626 10.239 3.545 1.00 90.75 97 THR A C 1
ATOM 764 O O . THR A 1 97 ? -14.502 10.069 4.768 1.00 90.75 97 THR A O 1
ATOM 767 N N . PRO A 1 98 ? -15.215 9.317 2.754 1.00 92.19 98 PRO A N 1
ATOM 768 C CA . PRO A 1 98 ? -15.675 8.036 3.258 1.00 92.19 98 PRO A CA 1
ATOM 769 C C . PRO A 1 98 ? -14.594 7.355 4.095 1.00 92.19 98 PRO A C 1
ATOM 771 O O . PRO A 1 98 ? -13.417 7.336 3.746 1.00 92.19 98 PRO A O 1
ATOM 774 N N . PHE A 1 99 ? -14.987 6.794 5.229 1.00 93.81 99 PHE A N 1
ATOM 775 C CA . PHE A 1 99 ? -14.086 5.930 5.976 1.00 93.81 99 PHE A CA 1
ATOM 776 C C . PHE A 1 99 ? -13.951 4.594 5.261 1.00 93.81 99 PHE A C 1
ATOM 778 O O . PHE A 1 99 ? -14.932 4.074 4.722 1.00 93.81 99 PHE A O 1
ATOM 785 N N . TYR A 1 100 ? -12.747 4.046 5.318 1.00 95.94 100 TYR A N 1
ATOM 786 C CA . TYR A 1 100 ? -12.433 2.716 4.835 1.00 95.94 100 TYR A CA 1
ATOM 787 C C . TYR A 1 100 ? -11.996 1.873 6.027 1.00 95.94 100 TYR A C 1
ATOM 789 O O . TYR A 1 100 ? -11.381 2.381 6.957 1.00 95.94 100 TYR A O 1
ATOM 797 N N . ASP A 1 101 ? -12.310 0.589 6.022 1.00 95.56 101 ASP A N 1
ATOM 798 C CA . ASP A 1 101 ? -11.794 -0.340 7.022 1.00 95.56 101 ASP A CA 1
ATOM 799 C C . ASP A 1 101 ? -10.336 -0.690 6.727 1.00 95.56 101 ASP A C 1
ATOM 801 O O . ASP A 1 101 ? -9.521 -0.836 7.641 1.00 95.56 101 ASP A O 1
ATOM 805 N N . ILE A 1 102 ? -10.012 -0.806 5.436 1.00 97.12 102 ILE A N 1
ATOM 806 C CA . ILE A 1 102 ? -8.702 -1.206 4.928 1.00 97.12 102 ILE A CA 1
ATOM 807 C C . ILE A 1 102 ? -8.343 -0.359 3.712 1.00 97.12 102 ILE A C 1
ATOM 809 O O . ILE A 1 102 ? -9.178 -0.103 2.843 1.00 97.12 102 ILE A O 1
ATOM 813 N N . ILE A 1 103 ? -7.079 0.045 3.629 1.00 98.25 103 ILE A N 1
ATOM 814 C CA . ILE A 1 103 ? -6.515 0.758 2.488 1.00 98.25 103 ILE A CA 1
ATOM 815 C C . ILE A 1 103 ? -5.254 0.038 2.028 1.00 98.25 103 ILE A C 1
ATOM 817 O O . ILE A 1 103 ? -4.290 -0.089 2.781 1.00 98.25 103 ILE A O 1
ATOM 821 N N . CYS A 1 104 ? -5.247 -0.388 0.774 1.00 98.31 104 CYS A N 1
ATOM 822 C CA . CYS A 1 104 ? -4.115 -0.979 0.081 1.00 98.3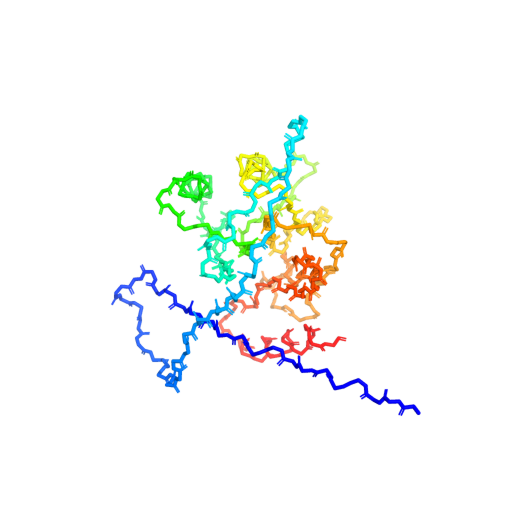1 104 CYS A CA 1
ATOM 823 C C . CYS A 1 104 ? -3.517 0.062 -0.869 1.00 98.31 104 CYS A C 1
ATOM 825 O O . CYS A 1 104 ? -4.118 0.423 -1.876 1.00 98.31 104 CYS A O 1
ATOM 827 N N . LEU A 1 105 ? -2.333 0.563 -0.545 1.00 97.81 105 LEU A N 1
ATOM 828 C CA . LEU A 1 105 ? -1.612 1.525 -1.366 1.00 97.81 105 LEU A CA 1
ATOM 829 C C . LEU A 1 105 ? -0.518 0.826 -2.164 1.00 97.81 105 LEU A C 1
ATOM 831 O O . LEU A 1 105 ? 0.157 -0.068 -1.642 1.00 97.81 105 LEU A O 1
ATOM 835 N N . GLN A 1 106 ? -0.338 1.258 -3.410 1.00 96.38 106 GLN A N 1
ATOM 836 C CA . GLN A 1 106 ? 0.761 0.847 -4.280 1.00 96.38 106 GLN A CA 1
ATOM 837 C C . GLN A 1 106 ? 1.642 2.044 -4.651 1.00 96.38 106 GLN A C 1
ATOM 839 O O . GLN A 1 106 ? 1.216 3.200 -4.594 1.00 96.38 106 GLN A O 1
ATOM 844 N N . GLU A 1 107 ? 2.882 1.744 -5.042 1.00 93.44 107 GLU A N 1
ATOM 845 C CA . GLU A 1 107 ? 3.911 2.715 -5.429 1.00 93.44 107 GLU A CA 1
ATOM 846 C C . GLU A 1 107 ? 4.281 3.749 -4.357 1.00 93.44 107 GLU A C 1
ATOM 848 O O . GLU A 1 107 ? 4.771 4.831 -4.675 1.00 93.44 107 GLU A O 1
ATOM 853 N N . VAL A 1 108 ? 4.114 3.419 -3.075 1.00 93.94 108 VAL A N 1
ATOM 854 C CA . VAL A 1 108 ? 4.651 4.188 -1.938 1.00 93.94 108 VAL A CA 1
ATOM 855 C C . VAL A 1 108 ? 6.099 3.761 -1.684 1.00 93.94 108 VAL A C 1
ATOM 857 O O . VAL A 1 108 ? 6.435 3.203 -0.637 1.00 93.94 108 VAL A O 1
ATOM 860 N N . PHE A 1 109 ? 6.935 3.955 -2.702 1.00 90.81 109 PHE A N 1
ATOM 861 C CA . PHE A 1 109 ? 8.269 3.374 -2.765 1.00 90.81 109 PHE A CA 1
ATOM 862 C C . PHE A 1 109 ? 9.231 3.945 -1.730 1.00 90.81 109 PHE A C 1
ATOM 864 O O . PHE A 1 109 ? 9.296 5.158 -1.501 1.00 90.81 109 PHE A O 1
ATOM 871 N N . VAL A 1 110 ? 10.058 3.056 -1.194 1.00 89.44 110 VAL A N 1
ATOM 872 C CA . VAL A 1 110 ? 11.290 3.403 -0.493 1.00 89.44 110 VAL A CA 1
ATOM 873 C C . VAL A 1 110 ? 12.471 2.821 -1.252 1.00 89.44 110 VAL A C 1
ATOM 875 O O . VAL A 1 110 ? 12.449 1.673 -1.691 1.00 89.44 110 VAL A O 1
ATOM 878 N N . CYS A 1 111 ? 13.495 3.643 -1.455 1.00 85.81 111 CYS A N 1
ATOM 879 C CA . CYS A 1 111 ? 14.666 3.287 -2.243 1.00 85.81 111 CYS A CA 1
ATOM 880 C C . CYS A 1 111 ? 15.932 3.736 -1.514 1.00 85.81 111 CYS A C 1
ATOM 882 O O . CYS A 1 111 ? 16.023 4.889 -1.080 1.00 85.81 111 CYS A O 1
ATOM 884 N N . ASN A 1 112 ? 16.916 2.838 -1.444 1.00 82.00 112 ASN A N 1
ATOM 885 C CA . ASN A 1 112 ? 18.236 3.089 -0.866 1.00 82.00 112 ASN A CA 1
ATOM 886 C C . ASN A 1 112 ? 19.316 3.073 -1.966 1.00 82.00 112 ASN A C 1
ATOM 888 O O . ASN A 1 112 ? 20.095 2.121 -2.030 1.00 82.00 112 ASN A O 1
ATOM 892 N N . PRO A 1 113 ? 19.385 4.079 -2.864 1.00 69.38 113 PRO A N 1
ATOM 893 C CA . PRO A 1 113 ? 20.313 4.050 -3.997 1.00 69.38 113 PRO A CA 1
ATOM 894 C C . PRO A 1 113 ? 21.789 4.225 -3.594 1.00 69.38 113 PRO A C 1
ATOM 896 O O . PRO A 1 113 ? 22.670 3.868 -4.367 1.00 69.38 113 PRO A O 1
ATOM 899 N N . LEU A 1 114 ? 22.069 4.788 -2.411 1.00 67.69 114 LEU A N 1
ATOM 900 C CA . LEU A 1 114 ? 23.411 5.011 -1.854 1.00 67.69 114 LEU A CA 1
ATOM 901 C C . LEU A 1 114 ? 23.374 4.846 -0.322 1.00 67.69 114 LEU A C 1
ATOM 903 O O . LEU A 1 114 ? 22.308 4.995 0.273 1.00 67.69 114 LEU A O 1
ATOM 907 N N . LEU A 1 115 ? 24.532 4.598 0.317 1.00 57.75 115 LEU A N 1
ATOM 908 C CA . LEU A 1 115 ? 24.684 4.102 1.704 1.00 57.75 115 LEU A CA 1
ATOM 909 C C . LEU A 1 115 ? 24.047 5.012 2.772 1.00 57.75 115 LEU A C 1
ATOM 911 O O . LEU A 1 115 ? 23.946 4.620 3.927 1.00 57.75 115 LEU A O 1
ATOM 915 N N . LEU A 1 116 ? 23.624 6.220 2.395 1.00 56.72 116 LEU A N 1
ATOM 916 C CA . LEU A 1 116 ? 23.160 7.268 3.302 1.00 56.72 116 LEU A CA 1
ATOM 917 C C . LEU A 1 116 ? 21.865 7.960 2.844 1.00 56.72 116 LEU A C 1
ATOM 919 O O . LEU A 1 116 ? 21.459 8.949 3.448 1.00 56.72 116 LEU A O 1
ATOM 923 N N . LEU A 1 117 ? 21.203 7.483 1.783 1.00 66.19 117 LEU A N 1
ATOM 924 C CA . LEU A 1 117 ? 19.998 8.126 1.250 1.00 66.19 117 LEU A CA 1
ATOM 925 C C . LEU A 1 117 ? 18.821 7.154 1.257 1.00 66.19 117 LEU A C 1
ATOM 927 O O . LEU A 1 117 ? 18.598 6.448 0.283 1.00 66.19 117 LEU A O 1
ATOM 931 N N . ASN A 1 118 ? 18.042 7.160 2.340 1.00 72.88 118 ASN A N 1
ATOM 932 C CA . ASN A 1 118 ? 16.802 6.391 2.434 1.00 72.88 118 ASN A CA 1
ATOM 933 C C . ASN A 1 118 ? 15.622 7.199 1.875 1.00 72.88 118 ASN A C 1
ATOM 935 O O . ASN A 1 118 ? 14.829 7.799 2.611 1.00 72.88 118 ASN A O 1
ATOM 939 N N . TYR A 1 119 ? 15.557 7.290 0.546 1.00 81.12 119 TYR A N 1
ATOM 940 C CA . TYR A 1 119 ? 14.562 8.100 -0.148 1.00 81.12 119 TYR A CA 1
ATOM 941 C C . TYR A 1 119 ? 13.158 7.514 0.021 1.00 81.12 119 TYR A C 1
ATOM 943 O O . TYR A 1 119 ? 12.963 6.306 -0.068 1.00 81.12 119 TYR A O 1
ATOM 951 N N . GLY A 1 120 ? 12.167 8.378 0.241 1.00 85.62 120 GLY A N 1
ATOM 952 C CA . GLY A 1 120 ? 10.771 7.976 0.428 1.00 85.62 120 GLY A CA 1
ATOM 953 C C . GLY A 1 120 ? 10.435 7.517 1.850 1.00 85.62 120 GLY A C 1
ATOM 954 O O . GLY A 1 120 ? 9.294 7.686 2.278 1.00 85.62 120 GLY A O 1
ATOM 955 N N . SER A 1 121 ? 11.412 7.041 2.637 1.00 88.56 121 SER A N 1
ATOM 956 C CA . SER A 1 121 ? 11.164 6.549 4.005 1.00 88.56 121 SER A CA 1
ATOM 957 C C . SER A 1 121 ? 10.514 7.591 4.909 1.00 88.56 121 SER A C 1
ATOM 959 O O . SER A 1 121 ? 9.501 7.301 5.540 1.00 88.56 121 SER A O 1
ATOM 961 N N . GLY A 1 122 ? 11.037 8.821 4.924 1.00 90.56 122 GLY A N 1
ATOM 962 C CA . GLY A 1 122 ? 10.488 9.912 5.726 1.00 90.56 122 GLY A CA 1
ATOM 963 C C . GLY A 1 122 ? 9.069 10.298 5.305 1.00 90.56 122 GLY A C 1
ATOM 964 O O . GLY A 1 122 ? 8.223 10.547 6.155 1.00 90.56 122 GLY A O 1
ATOM 965 N N . GLN A 1 123 ? 8.776 10.284 4.001 1.00 91.31 123 GLN A N 1
ATOM 966 C CA . GLN A 1 123 ? 7.445 10.608 3.480 1.00 91.31 123 GLN A CA 1
ATOM 967 C C . GLN A 1 123 ? 6.432 9.510 3.825 1.00 91.31 123 GLN A C 1
ATOM 969 O O . GLN A 1 123 ? 5.338 9.814 4.297 1.00 91.31 123 GLN A O 1
ATOM 974 N N . ARG A 1 124 ? 6.813 8.237 3.654 1.00 93.69 124 ARG A N 1
ATOM 975 C CA . ARG A 1 124 ? 5.996 7.081 4.042 1.00 93.69 124 ARG A CA 1
ATOM 976 C C . ARG A 1 124 ? 5.745 7.051 5.547 1.00 93.69 124 ARG A C 1
ATOM 978 O O . ARG A 1 124 ? 4.606 6.877 5.972 1.00 93.69 124 ARG A O 1
ATOM 985 N N . ALA A 1 125 ? 6.785 7.268 6.351 1.00 94.62 125 ALA A N 1
ATOM 986 C CA . ALA A 1 125 ? 6.669 7.349 7.803 1.00 94.62 125 ALA A CA 1
ATOM 987 C C . ALA A 1 125 ? 5.771 8.517 8.234 1.00 94.62 125 ALA A C 1
ATOM 989 O O . ALA A 1 125 ? 4.958 8.354 9.141 1.00 94.62 125 ALA A O 1
ATOM 990 N N . ASN A 1 126 ? 5.871 9.671 7.565 1.00 95.44 126 ASN A N 1
ATOM 991 C CA . ASN A 1 126 ? 5.003 10.814 7.827 1.00 95.44 126 ASN A CA 1
ATOM 992 C C . ASN A 1 126 ? 3.539 10.506 7.488 1.00 95.44 126 ASN A C 1
ATOM 994 O O . ASN A 1 126 ? 2.686 10.735 8.335 1.00 95.44 126 ASN A O 1
ATOM 998 N N . LEU A 1 127 ? 3.252 9.917 6.318 1.00 96.44 127 LEU A N 1
ATOM 999 C CA . LEU A 1 127 ? 1.907 9.445 5.960 1.00 96.44 127 LEU A CA 1
ATOM 1000 C C . LEU A 1 127 ? 1.336 8.547 7.068 1.00 96.44 127 LEU A C 1
ATOM 1002 O O . LEU A 1 127 ? 0.283 8.860 7.616 1.00 96.44 127 LEU A O 1
ATOM 1006 N N . ILE A 1 128 ? 2.054 7.479 7.440 1.00 97.62 128 ILE A N 1
ATOM 1007 C CA . ILE A 1 128 ? 1.619 6.518 8.469 1.00 97.62 128 ILE A CA 1
ATOM 1008 C C . ILE A 1 128 ? 1.372 7.220 9.806 1.00 97.62 128 ILE A C 1
ATOM 1010 O O . ILE A 1 128 ? 0.339 7.009 10.439 1.00 97.62 128 ILE A O 1
ATOM 1014 N N . LYS A 1 129 ? 2.301 8.081 10.235 1.00 98.00 129 LYS A N 1
ATOM 1015 C CA . LYS A 1 129 ? 2.183 8.839 11.485 1.00 98.00 129 LYS A CA 1
ATOM 1016 C C . LYS A 1 129 ? 0.947 9.738 11.479 1.00 98.00 129 LYS A C 1
ATOM 1018 O O . LYS A 1 129 ? 0.223 9.769 12.469 1.00 98.00 129 LYS A O 1
ATOM 1023 N N . THR A 1 130 ? 0.716 10.460 10.388 1.00 97.94 130 THR A N 1
ATOM 1024 C CA . THR A 1 130 ? -0.362 11.443 10.262 1.00 97.94 130 THR A CA 1
ATOM 1025 C C . THR A 1 130 ? -1.741 10.787 10.214 1.00 97.94 130 THR A C 1
ATOM 1027 O O . THR A 1 130 ? -2.678 11.307 10.811 1.00 97.94 130 THR A O 1
ATOM 1030 N N . VAL A 1 131 ? -1.875 9.625 9.570 1.00 97.81 131 VAL A N 1
ATOM 1031 C CA . VAL A 1 131 ? -3.167 8.923 9.439 1.00 97.81 131 VAL A CA 1
ATOM 1032 C C . VAL A 1 131 ? -3.467 7.978 10.606 1.00 97.81 131 VAL A C 1
ATOM 1034 O O . VAL A 1 131 ? -4.556 7.409 10.662 1.00 97.81 131 VAL A O 1
ATOM 1037 N N . LYS A 1 132 ? -2.535 7.830 11.560 1.00 97.75 132 LYS A N 1
ATOM 1038 C CA . LYS A 1 132 ? -2.606 6.864 12.669 1.00 97.75 132 LYS A CA 1
ATOM 1039 C C . LYS A 1 132 ? -3.850 7.007 13.550 1.00 97.75 132 LYS A C 1
ATOM 1041 O O . LYS A 1 132 ? -4.306 6.019 14.110 1.00 97.75 132 LYS A O 1
ATOM 1046 N N . SER A 1 133 ? -4.406 8.212 13.676 1.00 96.44 133 SER A N 1
ATOM 1047 C CA . SER A 1 133 ? -5.644 8.440 14.437 1.00 96.44 133 SER A CA 1
ATOM 1048 C C . SER A 1 133 ? -6.874 7.788 13.794 1.00 96.44 133 SER A C 1
ATOM 1050 O O . SER A 1 133 ? -7.788 7.397 14.512 1.00 96.44 133 SER A O 1
ATOM 1052 N N . LYS A 1 134 ? -6.893 7.651 12.460 1.00 96.25 134 LYS A N 1
ATOM 1053 C CA . LYS A 1 134 ? -7.980 7.023 11.686 1.00 96.25 134 LYS A CA 1
ATOM 1054 C C . LYS A 1 134 ? -7.658 5.565 11.329 1.00 96.25 134 LYS A C 1
ATOM 1056 O O . LYS A 1 134 ? -8.561 4.739 11.276 1.00 96.25 134 LYS A O 1
ATOM 1061 N N . TYR A 1 135 ? -6.375 5.253 11.137 1.00 97.81 135 TYR A N 1
ATOM 1062 C CA . TYR A 1 135 ? -5.859 3.932 10.767 1.00 97.81 135 TYR A CA 1
ATOM 1063 C C . TYR A 1 135 ? -4.676 3.553 11.675 1.00 97.81 135 TYR A C 1
ATOM 1065 O O . TYR A 1 135 ? -3.516 3.747 11.299 1.00 97.81 135 TYR A O 1
ATOM 1073 N N . PRO A 1 136 ? -4.935 3.060 12.899 1.00 97.75 136 PRO A N 1
ATOM 1074 C CA . PRO A 1 136 ? -3.892 2.803 13.893 1.00 97.75 136 PRO A CA 1
ATOM 1075 C C . PRO A 1 136 ? -2.942 1.660 13.522 1.00 97.75 136 PRO A C 1
ATOM 1077 O O . PRO A 1 136 ? -1.832 1.596 14.059 1.00 97.75 136 PRO A O 1
ATOM 1080 N N . TYR A 1 137 ? -3.352 0.775 12.611 1.00 98.00 137 TYR A N 1
ATOM 1081 C CA . TYR A 1 137 ? -2.549 -0.352 12.159 1.00 98.00 137 TYR A CA 1
ATOM 1082 C C . TYR A 1 137 ? -2.033 -0.099 10.748 1.00 98.00 137 TYR A C 1
ATOM 1084 O O . TYR A 1 137 ? -2.772 0.319 9.857 1.00 98.00 137 TYR A O 1
ATOM 1092 N N . SER A 1 138 ? -0.751 -0.380 10.537 1.00 97.38 138 SER A N 1
ATOM 1093 C CA . SER A 1 138 ? -0.132 -0.282 9.221 1.00 97.38 138 SER A CA 1
ATOM 1094 C C . SER A 1 138 ? 0.897 -1.382 9.026 1.00 97.38 138 SER A C 1
ATOM 1096 O O . SER A 1 138 ? 1.505 -1.834 9.997 1.00 97.38 138 SER A O 1
ATOM 1098 N N . TYR A 1 139 ? 1.096 -1.786 7.778 1.00 96.56 139 TYR A N 1
ATOM 1099 C CA . TYR A 1 139 ? 2.166 -2.687 7.384 1.00 96.56 139 TYR A CA 1
ATOM 1100 C C . TYR A 1 139 ? 2.790 -2.211 6.076 1.00 96.56 139 TYR A C 1
ATOM 1102 O O . TYR A 1 139 ? 2.086 -1.936 5.103 1.00 96.56 139 TYR A O 1
ATOM 1110 N N . THR A 1 140 ? 4.111 -2.096 6.066 1.00 94.56 140 THR A N 1
ATOM 1111 C CA . THR A 1 140 ? 4.897 -1.698 4.898 1.00 94.56 140 THR A CA 1
ATOM 1112 C C . THR A 1 140 ? 5.704 -2.872 4.407 1.00 94.56 140 THR A C 1
ATOM 1114 O O . THR A 1 140 ? 6.136 -3.686 5.218 1.00 94.56 140 THR A O 1
ATOM 1117 N N . ALA A 1 141 ? 6.000 -2.875 3.114 1.00 86.44 141 ALA A N 1
ATOM 1118 C CA . ALA A 1 141 ? 7.008 -3.772 2.597 1.00 86.44 141 ALA A CA 1
ATOM 1119 C C . ALA A 1 141 ? 8.360 -3.559 3.300 1.00 86.44 141 ALA A C 1
ATOM 1121 O O . ALA A 1 141 ? 8.732 -2.421 3.627 1.00 86.44 141 ALA A O 1
ATOM 1122 N N . ASP A 1 142 ? 9.085 -4.652 3.509 1.00 83.19 142 ASP A N 1
ATOM 1123 C CA . ASP A 1 142 ? 10.426 -4.634 4.071 1.00 83.19 142 ASP A CA 1
ATOM 1124 C C . ASP A 1 142 ? 11.340 -3.746 3.226 1.00 83.19 142 ASP A C 1
ATOM 1126 O O . ASP A 1 142 ? 11.335 -3.790 1.990 1.00 83.19 142 ASP A O 1
ATOM 1130 N N . SER A 1 143 ? 12.131 -2.918 3.914 1.00 70.88 143 SER A N 1
ATOM 1131 C CA . SER A 1 143 ? 13.132 -2.090 3.251 1.00 70.88 143 SER A CA 1
ATOM 1132 C C . SER A 1 143 ? 14.182 -3.010 2.634 1.00 70.88 143 SER A C 1
ATOM 1134 O O . SER A 1 143 ? 14.802 -3.792 3.358 1.00 70.88 143 SER A O 1
ATOM 1136 N N . PRO A 1 144 ? 14.427 -2.920 1.323 1.00 67.19 144 PRO A N 1
ATOM 1137 C CA . PRO A 1 144 ? 15.347 -3.814 0.665 1.00 67.19 144 PRO A CA 1
ATOM 1138 C C . PRO A 1 144 ? 16.788 -3.450 1.023 1.00 67.19 144 PRO A C 1
ATOM 1140 O O . PRO A 1 144 ? 17.084 -2.372 1.560 1.00 67.19 144 PRO A O 1
ATOM 1143 N N . TRP A 1 145 ? 17.684 -4.376 0.692 1.00 70.81 145 TRP A N 1
ATOM 1144 C CA . TRP A 1 145 ? 19.124 -4.184 0.787 1.00 70.81 145 TRP A CA 1
ATOM 1145 C C . TRP A 1 145 ? 19.598 -3.025 -0.105 1.00 70.81 145 TRP A C 1
ATOM 1147 O O . TRP A 1 145 ? 18.859 -2.483 -0.929 1.00 70.81 145 TRP A O 1
ATOM 1157 N N . PHE A 1 146 ? 20.845 -2.611 0.101 1.00 74.56 146 PHE A N 1
ATOM 1158 C CA . PHE A 1 146 ? 21.478 -1.511 -0.622 1.00 74.56 146 PHE A CA 1
ATOM 1159 C C . PHE A 1 146 ? 21.287 -1.609 -2.149 1.00 74.56 146 PHE A C 1
ATOM 1161 O O . PHE A 1 146 ? 21.503 -2.665 -2.738 1.00 74.56 146 PHE A O 1
ATOM 1168 N N . GLY A 1 147 ? 20.922 -0.491 -2.788 1.00 72.69 147 GLY A N 1
ATOM 1169 C CA . GLY A 1 147 ? 20.782 -0.376 -4.244 1.00 72.69 147 GLY A CA 1
ATOM 1170 C C . GLY A 1 147 ? 19.419 -0.786 -4.807 1.00 72.69 147 GLY A C 1
ATOM 1171 O O . GLY A 1 147 ? 19.250 -0.796 -6.024 1.00 72.69 147 GLY A O 1
ATOM 1172 N N . VAL A 1 148 ? 18.445 -1.101 -3.951 1.00 81.94 148 VAL A N 1
ATOM 1173 C CA . VAL A 1 148 ? 17.154 -1.660 -4.367 1.00 81.94 148 VAL A CA 1
ATOM 1174 C C . VAL A 1 148 ? 15.987 -0.780 -3.901 1.00 81.94 148 VAL A C 1
ATOM 1176 O O . VAL A 1 148 ? 16.054 -0.102 -2.869 1.00 81.94 148 VAL A O 1
ATOM 1179 N N . GLN A 1 149 ? 14.911 -0.770 -4.688 1.00 87.31 149 GLN A N 1
ATOM 1180 C CA . GLN A 1 149 ? 13.613 -0.183 -4.356 1.00 87.31 149 GLN A CA 1
ATOM 1181 C C . GLN A 1 149 ? 12.652 -1.266 -3.845 1.00 87.31 149 GLN A C 1
ATOM 1183 O O . GLN A 1 149 ? 12.602 -2.365 -4.396 1.00 87.31 149 GLN A O 1
ATOM 1188 N N . ASP A 1 150 ? 11.896 -0.975 -2.787 1.00 91.31 150 ASP A N 1
ATOM 1189 C CA . ASP A 1 150 ? 10.912 -1.916 -2.243 1.00 91.31 150 ASP A CA 1
ATOM 1190 C C . ASP A 1 150 ? 9.714 -2.132 -3.189 1.00 91.31 150 ASP A C 1
ATOM 1192 O O . ASP A 1 150 ? 9.630 -1.553 -4.274 1.00 91.31 150 ASP A O 1
ATOM 1196 N N . SER A 1 151 ? 8.750 -2.964 -2.784 1.00 91.88 151 SER A N 1
ATOM 1197 C CA . SER A 1 151 ? 7.548 -3.224 -3.593 1.00 91.88 151 SER A CA 1
ATOM 1198 C C . SER A 1 151 ? 6.610 -2.013 -3.713 1.00 91.88 151 SER A C 1
ATOM 1200 O O . SER A 1 151 ? 5.659 -2.044 -4.496 1.00 91.88 151 SER A O 1
ATOM 1202 N N . GLY A 1 152 ? 6.828 -0.960 -2.917 1.00 93.38 152 GLY A N 1
ATOM 1203 C CA . GLY A 1 152 ? 5.941 0.194 -2.795 1.00 93.38 152 GLY A CA 1
ATOM 1204 C C . GLY A 1 152 ? 4.563 -0.131 -2.219 1.00 93.38 152 GLY A C 1
ATOM 1205 O O . GLY A 1 152 ? 3.670 0.713 -2.294 1.00 93.38 152 GLY A O 1
ATOM 1206 N N . CYS A 1 153 ? 4.355 -1.334 -1.679 1.00 95.88 153 CYS A N 1
ATOM 1207 C CA . CYS A 1 153 ? 3.075 -1.725 -1.105 1.00 95.88 153 CYS A CA 1
ATOM 1208 C C . CYS A 1 153 ? 2.977 -1.279 0.365 1.00 95.88 153 CYS A C 1
ATOM 1210 O O . CYS A 1 153 ? 3.907 -1.448 1.159 1.00 95.88 153 CYS A O 1
ATOM 1212 N N . LEU A 1 154 ? 1.824 -0.721 0.734 1.00 97.19 154 LEU A N 1
ATOM 1213 C CA . LEU A 1 154 ? 1.483 -0.298 2.095 1.00 97.19 154 LEU A CA 1
ATOM 1214 C C . LEU A 1 154 ? 0.031 -0.684 2.389 1.00 97.19 154 LEU A C 1
ATOM 1216 O O . LEU A 1 154 ? -0.851 -0.443 1.573 1.00 97.19 154 LEU A O 1
ATOM 1220 N N . ILE A 1 155 ? -0.224 -1.292 3.544 1.00 98.12 155 ILE A N 1
ATOM 1221 C CA . ILE A 1 155 ? -1.575 -1.540 4.057 1.00 98.12 155 ILE A CA 1
ATOM 1222 C C . ILE A 1 155 ? -1.801 -0.630 5.263 1.00 98.12 155 ILE A C 1
ATOM 1224 O O . ILE A 1 155 ? -0.987 -0.621 6.184 1.00 98.12 155 ILE A O 1
ATOM 1228 N N . LEU A 1 156 ? -2.902 0.119 5.264 1.00 98.19 156 LEU A N 1
ATOM 1229 C CA . LEU A 1 156 ? -3.430 0.848 6.419 1.00 98.19 156 LEU A CA 1
ATOM 1230 C C . LEU A 1 156 ? -4.752 0.198 6.828 1.00 98.19 156 LEU A C 1
ATOM 1232 O O . LEU A 1 156 ? -5.530 -0.206 5.966 1.00 98.19 156 LEU A O 1
ATOM 1236 N N . SER A 1 157 ? -5.018 0.094 8.124 1.00 97.81 157 SER A N 1
ATOM 1237 C CA . SER A 1 157 ? -6.213 -0.580 8.624 1.00 97.81 157 SER A CA 1
ATOM 1238 C C . SER A 1 157 ? -6.732 0.072 9.901 1.00 97.81 157 SER A C 1
ATOM 1240 O O . SER A 1 157 ? -5.964 0.445 10.794 1.00 97.81 157 SER A O 1
ATOM 1242 N N . ALA A 1 158 ? -8.057 0.171 9.989 1.00 97.25 158 ALA A N 1
ATOM 1243 C CA . ALA A 1 158 ? -8.766 0.476 11.228 1.00 97.25 158 ALA A CA 1
ATOM 1244 C C . ALA A 1 158 ? -8.715 -0.702 12.222 1.00 97.25 158 ALA A C 1
ATOM 1246 O O . ALA A 1 158 ? -8.830 -0.517 13.431 1.00 97.25 158 ALA A O 1
ATOM 1247 N N . HIS A 1 159 ? -8.491 -1.911 11.702 1.00 96.56 159 HIS A N 1
ATOM 1248 C CA . HIS A 1 159 ? -8.536 -3.181 12.423 1.00 96.56 159 HIS A CA 1
ATOM 1249 C C . HIS A 1 159 ? -7.144 -3.789 12.587 1.00 96.56 159 HIS A C 1
ATOM 1251 O O . HIS A 1 159 ? -6.251 -3.555 11.766 1.00 96.56 159 HIS A O 1
ATOM 1257 N N . LYS A 1 160 ? -6.959 -4.606 13.628 1.00 95.88 160 LYS A N 1
ATOM 1258 C CA . LYS A 1 160 ? -5.657 -5.192 13.963 1.00 95.88 160 LYS A CA 1
ATOM 1259 C C . LYS A 1 160 ? -5.125 -6.051 12.814 1.00 95.88 160 LYS A C 1
ATOM 1261 O O . LYS A 1 160 ? -5.733 -7.054 12.444 1.00 95.88 160 LYS A O 1
ATOM 1266 N N . ILE A 1 161 ? -3.952 -5.671 12.314 1.00 96.31 161 ILE A N 1
ATOM 1267 C CA . ILE A 1 161 ? -3.178 -6.444 11.342 1.00 96.31 161 ILE A CA 1
ATOM 1268 C C . ILE A 1 161 ? -2.330 -7.464 12.116 1.00 96.31 161 ILE A C 1
ATOM 1270 O O . ILE A 1 161 ? -1.570 -7.093 13.014 1.00 96.31 161 ILE A O 1
ATOM 1274 N N . GLN A 1 162 ? -2.490 -8.751 11.815 1.00 94.69 162 GLN A N 1
ATOM 1275 C CA . GLN A 1 162 ? -1.597 -9.809 12.296 1.00 94.69 162 GLN A CA 1
ATOM 1276 C C . GLN A 1 162 ? -0.293 -9.817 11.483 1.00 94.69 162 GLN A C 1
ATOM 1278 O O . GLN A 1 162 ? -0.260 -9.187 10.427 1.00 94.69 162 GLN A O 1
ATOM 1283 N N . PRO A 1 163 ? 0.779 -10.501 11.932 1.00 91.25 163 PRO A N 1
ATOM 1284 C CA . PRO A 1 163 ? 2.020 -10.579 11.166 1.00 91.25 163 PRO A CA 1
ATOM 1285 C C . PRO A 1 163 ? 1.759 -10.937 9.701 1.00 91.25 163 PRO A C 1
ATOM 1287 O O . PRO A 1 163 ? 1.027 -11.884 9.408 1.00 91.25 163 PRO A O 1
ATOM 1290 N N . CYS A 1 164 ? 2.315 -10.136 8.799 1.00 91.88 164 CYS A N 1
ATOM 1291 C CA . CYS A 1 164 ? 2.105 -10.294 7.369 1.00 91.88 164 CYS A CA 1
ATOM 1292 C C . CYS A 1 164 ? 3.236 -11.114 6.756 1.00 91.88 164 CYS A C 1
ATOM 1294 O O . CYS A 1 164 ? 4.380 -11.054 7.206 1.00 91.88 164 CYS A O 1
ATOM 1296 N N . HIS A 1 165 ? 2.901 -11.824 5.688 1.00 93.56 165 HIS A N 1
ATOM 1297 C CA . HIS A 1 165 ? 3.853 -12.428 4.771 1.00 93.56 165 HIS A CA 1
ATOM 1298 C C . HIS A 1 165 ? 4.098 -11.466 3.611 1.00 93.56 165 HIS A C 1
ATOM 1300 O O . HIS A 1 165 ? 3.149 -10.890 3.073 1.00 93.56 165 HIS A O 1
ATOM 1306 N N . GLN A 1 166 ? 5.351 -11.303 3.211 1.00 94.06 166 GLN A N 1
ATOM 1307 C CA . GLN A 1 166 ? 5.712 -10.594 1.992 1.00 94.06 166 GLN A CA 1
ATOM 1308 C C . GLN A 1 166 ? 6.491 -11.534 1.090 1.00 94.06 166 GLN A C 1
ATOM 1310 O O . GLN A 1 166 ? 7.429 -12.193 1.533 1.00 94.06 166 GLN A O 1
ATOM 1315 N N . GLU A 1 167 ? 6.156 -11.514 -0.195 1.00 93.12 167 GLU A N 1
ATOM 1316 C CA . GLU A 1 167 ? 6.840 -12.340 -1.176 1.00 93.12 167 GLU A CA 1
ATOM 1317 C C . GLU A 1 167 ? 7.130 -11.565 -2.466 1.00 93.12 167 GLU A C 1
ATOM 1319 O O . GLU A 1 167 ? 6.203 -11.055 -3.108 1.00 93.12 167 GLU A O 1
ATOM 1324 N N . PRO A 1 168 ? 8.411 -11.445 -2.863 1.00 92.25 168 PRO A N 1
ATOM 1325 C CA . PRO A 1 168 ? 8.787 -10.937 -4.175 1.00 92.25 168 PRO A CA 1
ATOM 1326 C C . PRO A 1 168 ? 8.338 -11.881 -5.295 1.00 92.25 168 PRO A C 1
ATOM 1328 O O . PRO A 1 168 ? 8.376 -13.104 -5.160 1.00 92.25 168 PRO A O 1
ATOM 1331 N N . PHE A 1 169 ? 7.976 -11.327 -6.448 1.00 92.56 169 PHE A N 1
ATOM 1332 C CA . PHE A 1 169 ? 7.654 -12.143 -7.612 1.00 92.56 169 PHE A CA 1
ATOM 1333 C C . PHE A 1 169 ? 8.901 -12.798 -8.208 1.00 92.56 169 PHE A C 1
ATOM 1335 O O . PHE A 1 169 ? 9.892 -12.134 -8.503 1.00 92.56 169 PHE A O 1
ATOM 1342 N N . SER A 1 170 ? 8.805 -14.098 -8.479 1.00 87.69 170 SER A N 1
ATOM 1343 C CA . SER A 1 170 ? 9.852 -14.900 -9.131 1.00 87.69 170 SER A CA 1
ATOM 1344 C C . SER A 1 170 ? 10.082 -14.536 -10.607 1.00 87.69 170 SER A C 1
ATOM 1346 O O . SER A 1 170 ? 11.099 -14.903 -11.192 1.00 87.69 170 SER A O 1
ATOM 1348 N N . GLY A 1 171 ? 9.150 -13.798 -11.220 1.00 77.31 171 GLY A N 1
ATOM 1349 C CA . GLY A 1 171 ? 9.246 -13.308 -12.592 1.00 77.31 171 GLY A CA 1
ATOM 1350 C C . GLY A 1 171 ? 9.069 -11.795 -12.671 1.00 77.31 171 GLY A C 1
ATOM 1351 O O . GLY A 1 171 ? 7.978 -11.282 -12.414 1.00 77.31 171 GLY A O 1
ATOM 1352 N N . CYS A 1 172 ? 10.122 -11.101 -13.098 1.00 71.88 172 CYS A N 1
ATOM 1353 C CA . CYS A 1 172 ? 10.117 -9.671 -13.393 1.00 71.88 172 CYS A CA 1
ATOM 1354 C C . CYS A 1 172 ? 10.777 -9.404 -14.755 1.00 71.88 172 CYS A C 1
ATOM 1356 O O . CYS A 1 172 ? 11.556 -10.219 -15.261 1.00 71.88 172 CYS A O 1
ATOM 1358 N N . SER A 1 173 ? 10.432 -8.287 -15.396 1.00 71.38 173 SER A N 1
ATOM 1359 C CA . SER A 1 173 ? 11.188 -7.815 -16.558 1.00 71.38 173 SER A CA 1
ATOM 1360 C C . SER A 1 173 ? 12.558 -7.277 -16.121 1.00 71.38 173 SER A C 1
ATOM 1362 O O . SER A 1 173 ? 12.748 -6.898 -14.969 1.00 71.38 173 SER A O 1
ATOM 1364 N N . LEU A 1 174 ? 13.515 -7.171 -17.052 1.00 67.94 174 LEU A N 1
ATOM 1365 C CA . LEU A 1 174 ? 14.850 -6.621 -16.760 1.00 67.94 174 LEU A CA 1
ATOM 1366 C C . LEU A 1 174 ? 14.786 -5.212 -16.137 1.00 67.94 174 LEU A C 1
ATOM 1368 O O . LEU A 1 174 ? 15.568 -4.875 -15.254 1.00 67.94 174 LEU A O 1
ATOM 1372 N N . SER A 1 175 ? 13.818 -4.400 -16.577 1.00 64.06 175 SER A N 1
ATOM 1373 C CA . SER A 1 175 ? 13.555 -3.059 -16.041 1.00 64.06 175 SER A CA 1
ATOM 1374 C C . SER A 1 175 ? 13.026 -3.068 -14.6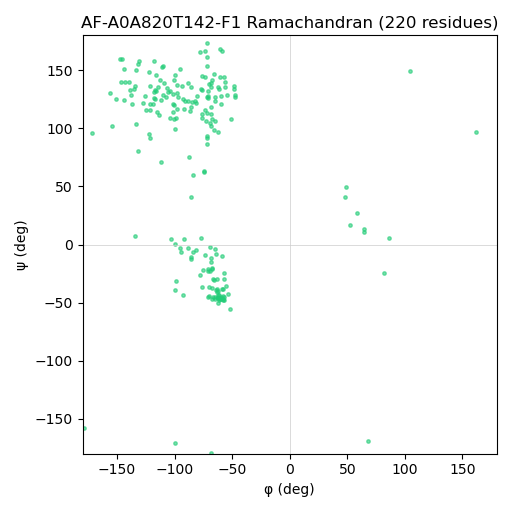04 1.00 64.06 175 SER A C 1
ATOM 1376 O O . SER A 1 175 ? 13.103 -2.054 -13.918 1.00 64.06 175 SER A O 1
ATOM 1378 N N . GLU A 1 176 ? 12.468 -4.191 -14.154 1.00 69.44 176 GLU A N 1
ATOM 1379 C CA . GLU A 1 176 ? 11.925 -4.380 -12.811 1.00 69.44 176 GLU A CA 1
ATOM 1380 C C . GLU A 1 176 ? 12.934 -5.038 -11.854 1.00 69.44 176 GLU A C 1
ATOM 1382 O O . GLU A 1 176 ? 12.658 -5.082 -10.664 1.00 69.44 176 GLU A O 1
ATOM 1387 N N . LEU A 1 177 ? 14.138 -5.434 -12.302 1.00 69.31 177 LEU A N 1
ATOM 1388 C CA . LEU A 1 177 ? 15.187 -5.997 -11.426 1.00 69.31 177 LEU A CA 1
ATOM 1389 C C . LEU A 1 177 ? 15.589 -5.069 -10.268 1.00 69.31 177 LEU A C 1
ATOM 1391 O O . LEU A 1 177 ? 16.081 -5.528 -9.243 1.00 69.31 177 LEU A O 1
ATOM 1395 N N . VAL A 1 178 ? 15.385 -3.761 -10.428 1.00 75.31 178 VAL A N 1
ATOM 1396 C CA . VAL A 1 178 ? 15.728 -2.748 -9.417 1.00 75.31 178 VAL A CA 1
ATOM 1397 C C . VAL A 1 178 ? 14.608 -2.545 -8.388 1.00 75.31 178 VAL A C 1
ATOM 1399 O O . VAL A 1 178 ? 14.808 -1.872 -7.379 1.00 75.31 178 VAL A O 1
ATOM 1402 N N . THR A 1 179 ? 13.417 -3.100 -8.639 1.00 78.88 179 THR A N 1
ATOM 1403 C CA . THR A 1 179 ? 12.244 -2.993 -7.765 1.00 78.88 179 THR A CA 1
ATOM 1404 C C . THR A 1 179 ? 11.837 -4.381 -7.294 1.00 78.88 179 THR A C 1
ATOM 1406 O O . THR A 1 179 ? 11.459 -5.229 -8.094 1.00 78.88 179 THR A O 1
ATOM 1409 N N . HIS A 1 180 ? 11.828 -4.612 -5.985 1.00 87.06 180 HIS A N 1
ATOM 1410 C CA . HIS A 1 180 ? 11.338 -5.859 -5.396 1.00 87.06 180 HIS A CA 1
ATOM 1411 C C . HIS A 1 180 ? 9.802 -5.919 -5.433 1.00 87.06 180 HIS A C 1
ATOM 1413 O O . HIS A 1 180 ? 9.139 -5.934 -4.396 1.00 87.06 180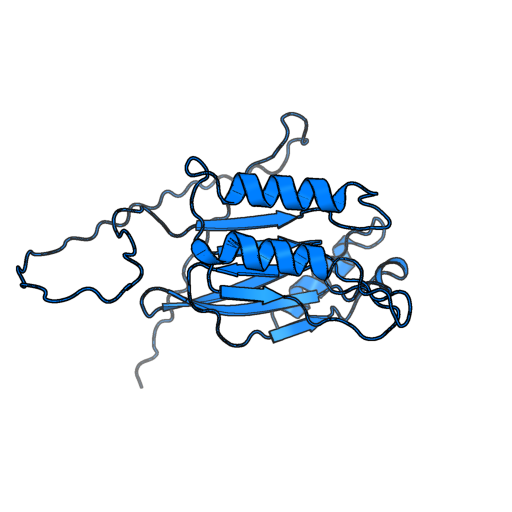 HIS A O 1
ATOM 1419 N N . LYS A 1 181 ? 9.211 -5.921 -6.636 1.00 89.69 181 LYS A N 1
ATOM 1420 C CA . LYS A 1 181 ? 7.770 -6.116 -6.818 1.00 89.69 181 LYS A CA 1
ATOM 1421 C C . LYS A 1 181 ? 7.351 -7.474 -6.273 1.00 89.69 181 LYS A C 1
ATOM 1423 O O . LYS A 1 181 ? 8.075 -8.460 -6.387 1.00 89.69 181 LYS A O 1
ATOM 1428 N N . GLY A 1 182 ? 6.158 -7.513 -5.703 1.00 93.19 182 GLY A N 1
ATOM 1429 C CA . GLY A 1 182 ? 5.648 -8.681 -5.009 1.00 93.19 182 GLY A CA 1
ATOM 1430 C C . GLY A 1 182 ? 4.240 -8.451 -4.491 1.00 93.19 182 GLY A C 1
ATOM 1431 O O . GLY A 1 182 ? 3.515 -7.560 -4.955 1.00 93.19 182 GLY A O 1
ATOM 1432 N N . TYR A 1 183 ? 3.868 -9.235 -3.494 1.00 95.44 183 TYR A N 1
ATOM 1433 C CA . TYR A 1 183 ? 2.638 -9.047 -2.743 1.00 95.44 183 TYR A CA 1
ATOM 1434 C C . TYR A 1 183 ? 2.901 -9.076 -1.239 1.00 95.44 183 TYR A C 1
ATOM 1436 O O . TYR A 1 183 ? 3.905 -9.605 -0.764 1.00 95.44 183 TYR A O 1
ATOM 1444 N N . MET A 1 184 ? 1.980 -8.474 -0.497 1.00 95.88 184 MET A N 1
ATOM 1445 C CA . MET A 1 184 ? 1.882 -8.572 0.952 1.00 95.88 184 MET A CA 1
ATOM 1446 C C . MET A 1 184 ? 0.554 -9.238 1.275 1.00 95.88 184 MET A C 1
ATOM 1448 O O . MET A 1 184 ? -0.491 -8.757 0.840 1.00 95.88 184 MET A O 1
ATOM 1452 N N . CYS A 1 185 ? 0.598 -10.325 2.031 1.00 96.50 185 CYS A N 1
ATOM 1453 C CA . CYS A 1 185 ? -0.568 -11.043 2.514 1.00 96.50 185 CYS A CA 1
ATOM 1454 C C . CYS A 1 185 ? -0.653 -10.874 4.028 1.00 96.50 185 CYS A C 1
ATOM 1456 O O . CYS A 1 185 ? 0.295 -11.184 4.751 1.00 96.50 185 CYS A O 1
ATOM 1458 N N . CYS A 1 186 ? -1.777 -10.371 4.523 1.00 96.06 186 CYS A N 1
ATOM 1459 C CA . CYS A 1 186 ? -1.996 -10.208 5.949 1.00 96.06 186 CYS A CA 1
ATOM 1460 C C . CYS A 1 186 ? -3.363 -10.721 6.374 1.00 96.06 186 CYS A C 1
ATOM 1462 O O . CYS A 1 186 ? -4.333 -10.691 5.615 1.00 96.06 186 CYS A O 1
ATOM 1464 N N . LYS A 1 187 ? -3.432 -11.182 7.623 1.00 96.81 187 LYS A N 1
ATOM 1465 C CA . LYS A 1 187 ? -4.691 -11.523 8.274 1.00 96.81 187 LYS A CA 1
ATOM 1466 C C . LYS A 1 187 ? -5.142 -10.350 9.132 1.00 96.81 187 LYS A C 1
ATOM 1468 O O . LYS A 1 187 ? -4.376 -9.858 9.961 1.00 96.81 187 LYS A O 1
ATOM 1473 N N . ILE A 1 188 ? -6.374 -9.903 8.935 1.00 95.44 188 ILE A N 1
ATOM 1474 C CA . ILE A 1 188 ? -6.974 -8.779 9.653 1.00 95.44 188 ILE A CA 1
ATOM 1475 C C . ILE A 1 188 ? -8.226 -9.283 10.364 1.00 95.44 188 ILE A C 1
ATOM 1477 O O . ILE A 1 188 ? -9.136 -9.810 9.728 1.00 95.44 188 ILE A O 1
ATOM 1481 N N . THR A 1 189 ? -8.261 -9.141 11.688 1.00 89.44 189 THR A N 1
ATOM 1482 C CA . THR A 1 189 ? -9.385 -9.615 12.505 1.00 89.44 189 THR A CA 1
ATOM 1483 C C . THR A 1 189 ? -10.410 -8.492 12.674 1.00 89.44 189 THR A C 1
ATOM 1485 O O . THR A 1 189 ? -10.108 -7.469 13.286 1.00 89.44 189 THR A O 1
ATOM 1488 N N . ILE A 1 190 ? -11.621 -8.693 12.150 1.00 89.25 190 ILE A N 1
ATOM 1489 C CA . ILE A 1 190 ? -12.758 -7.762 12.207 1.00 89.25 190 ILE A CA 1
ATOM 1490 C C . ILE A 1 190 ? -13.917 -8.480 12.900 1.00 89.25 190 ILE A C 1
ATOM 1492 O O . ILE A 1 190 ? -14.421 -9.475 12.383 1.00 89.25 190 ILE A O 1
ATOM 1496 N N . THR A 1 191 ? -14.342 -8.004 14.073 1.00 86.94 191 THR A N 1
ATOM 1497 C CA . THR A 1 191 ? -15.510 -8.545 14.804 1.00 86.94 191 THR A CA 1
ATOM 1498 C C . THR A 1 191 ? -15.482 -10.081 14.926 1.00 86.94 191 THR A C 1
ATOM 1500 O O . THR A 1 191 ? -16.441 -10.772 14.587 1.00 86.94 191 THR A O 1
ATOM 1503 N N . ASN A 1 192 ? -14.341 -10.627 15.368 1.00 83.94 192 ASN A N 1
ATOM 1504 C CA . ASN A 1 192 ? -14.070 -12.069 15.516 1.00 83.94 192 ASN A CA 1
ATOM 1505 C C . ASN A 1 192 ? -14.057 -12.895 14.216 1.00 83.94 192 ASN A C 1
ATOM 1507 O O . ASN A 1 192 ? -14.056 -14.124 14.272 1.00 83.94 192 ASN A O 1
ATOM 1511 N N . LYS A 1 193 ? -14.023 -12.252 13.047 1.00 86.69 193 LYS A N 1
ATOM 1512 C CA . LYS A 1 193 ? -13.781 -12.907 11.760 1.00 86.69 193 LYS A CA 1
ATOM 1513 C C . LYS A 1 193 ? -12.412 -12.519 11.238 1.00 86.69 193 LYS A C 1
ATOM 1515 O O . LYS A 1 193 ? -12.016 -11.360 11.316 1.00 86.69 193 LYS A O 1
ATOM 1520 N N . ASP A 1 194 ? -11.716 -13.493 10.679 1.00 92.06 194 ASP A N 1
ATOM 1521 C CA . ASP A 1 194 ? -10.439 -13.259 10.027 1.00 92.06 194 ASP A CA 1
ATOM 1522 C C . ASP A 1 194 ? -10.661 -13.003 8.533 1.00 92.06 194 ASP A C 1
ATOM 1524 O O . ASP A 1 194 ? -11.272 -13.809 7.831 1.00 92.06 194 ASP A O 1
ATOM 1528 N N . LEU A 1 195 ? -10.154 -11.870 8.054 1.00 94.25 195 LEU A N 1
ATOM 1529 C CA . LEU A 1 195 ? -10.093 -11.515 6.644 1.00 94.25 195 LEU A CA 1
ATOM 1530 C C . LEU A 1 195 ? -8.651 -11.647 6.156 1.00 94.25 195 LEU A C 1
ATOM 1532 O O . LEU A 1 195 ? -7.734 -11.106 6.774 1.00 94.25 195 LEU A O 1
ATOM 1536 N N . ILE A 1 196 ? -8.457 -12.330 5.031 1.00 96.00 196 ILE A N 1
ATOM 1537 C CA . ILE A 1 196 ? -7.171 -12.358 4.333 1.00 96.00 196 ILE A CA 1
ATOM 1538 C C . ILE A 1 196 ? -7.148 -11.218 3.322 1.00 96.00 196 ILE A C 1
ATOM 1540 O O . ILE A 1 196 ? -8.023 -11.126 2.461 1.00 96.00 196 ILE A O 1
ATOM 1544 N N . VAL A 1 197 ? -6.149 -10.348 3.433 1.00 96.19 197 VAL A N 1
ATOM 1545 C CA . VAL A 1 197 ? -5.945 -9.217 2.532 1.00 96.19 197 VAL A CA 1
ATOM 1546 C C . VAL A 1 197 ? -4.622 -9.374 1.819 1.00 96.19 197 VAL A C 1
ATOM 1548 O O . VAL A 1 197 ? -3.577 -9.514 2.450 1.00 96.19 197 VAL A O 1
ATOM 1551 N N . ILE A 1 198 ? -4.683 -9.309 0.492 1.00 97.44 198 ILE A N 1
ATOM 1552 C CA . ILE A 1 198 ? -3.514 -9.373 -0.374 1.00 97.44 198 ILE A CA 1
ATOM 1553 C C . ILE A 1 198 ? -3.392 -8.037 -1.098 1.00 97.44 198 ILE A C 1
ATOM 1555 O O . ILE A 1 198 ? -4.248 -7.678 -1.904 1.00 97.44 198 ILE A O 1
ATOM 1559 N N . ASN A 1 199 ? -2.326 -7.297 -0.803 1.00 97.75 199 ASN A N 1
ATOM 1560 C CA . ASN A 1 199 ? -1.954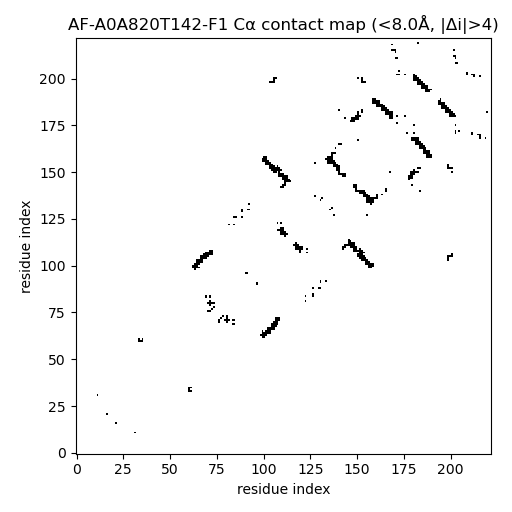 -6.090 -1.532 1.00 97.75 199 ASN A CA 1
ATOM 1561 C C . ASN A 1 199 ? -0.810 -6.419 -2.492 1.00 97.75 199 ASN A C 1
ATOM 1563 O O . ASN A 1 199 ? 0.196 -6.992 -2.081 1.00 97.75 199 ASN A O 1
ATOM 1567 N N . THR A 1 200 ? -0.939 -6.049 -3.761 1.00 96.69 200 THR A N 1
ATOM 1568 C CA . THR A 1 200 ? 0.087 -6.309 -4.770 1.00 96.69 200 THR A CA 1
ATOM 1569 C C . THR A 1 200 ? 0.138 -5.207 -5.819 1.00 96.69 200 THR A C 1
ATOM 1571 O O . THR A 1 200 ? -0.831 -4.478 -6.029 1.00 96.69 200 THR A O 1
ATOM 1574 N N . HIS A 1 201 ? 1.273 -5.116 -6.509 1.00 93.62 201 HIS A N 1
ATOM 1575 C CA . HIS A 1 201 ? 1.443 -4.306 -7.703 1.00 93.62 201 HIS A CA 1
ATOM 1576 C C . HIS A 1 201 ? 2.155 -5.133 -8.778 1.00 93.62 201 HIS A C 1
ATOM 1578 O O . HIS A 1 201 ? 3.361 -5.370 -8.712 1.00 93.62 201 HIS A O 1
ATOM 1584 N N . LEU A 1 202 ? 1.383 -5.601 -9.760 1.00 92.69 202 LEU A N 1
ATOM 1585 C CA . LEU A 1 202 ? 1.859 -6.520 -10.792 1.00 92.69 202 LEU A CA 1
ATOM 1586 C C . LEU A 1 202 ? 2.806 -5.846 -11.805 1.00 92.69 202 LEU A C 1
ATOM 1588 O O . LEU A 1 202 ? 3.014 -4.627 -11.806 1.00 92.69 202 LEU A O 1
ATOM 1592 N N . ASN A 1 203 ? 3.391 -6.648 -12.697 1.00 90.12 203 ASN A N 1
ATOM 1593 C CA . ASN A 1 203 ? 4.291 -6.173 -13.747 1.00 90.12 203 ASN A CA 1
ATOM 1594 C C . ASN A 1 203 ? 3.596 -5.157 -14.680 1.00 90.12 203 ASN A C 1
ATOM 1596 O O . ASN A 1 203 ? 2.545 -5.445 -15.274 1.00 90.12 203 ASN A O 1
ATOM 1600 N N . ALA A 1 204 ? 4.240 -3.998 -14.848 1.00 85.31 204 ALA A N 1
ATOM 1601 C CA . ALA A 1 204 ? 3.721 -2.848 -15.600 1.00 85.31 204 ALA A CA 1
ATOM 1602 C C . ALA A 1 204 ? 4.286 -2.740 -17.030 1.00 85.31 204 ALA A C 1
ATOM 1604 O O . ALA A 1 204 ? 3.946 -1.812 -17.759 1.00 85.31 204 ALA A O 1
ATOM 1605 N N . GLY A 1 205 ? 5.160 -3.668 -17.433 1.00 78.38 205 GLY A N 1
ATOM 1606 C CA . GLY A 1 205 ? 5.790 -3.658 -18.753 1.00 78.38 205 GLY A CA 1
ATOM 1607 C C . GLY A 1 205 ? 4.800 -3.717 -19.927 1.00 78.38 205 GLY A C 1
ATOM 1608 O O . GLY A 1 205 ? 3.619 -4.045 -19.780 1.00 78.38 205 GLY A O 1
ATOM 1609 N N . MET A 1 206 ? 5.311 -3.425 -21.127 1.00 70.19 206 MET A N 1
ATOM 1610 C CA . MET A 1 206 ? 4.532 -3.484 -22.371 1.00 70.19 206 MET A CA 1
ATOM 1611 C C . MET A 1 206 ? 4.650 -4.845 -23.074 1.00 70.19 206 MET A C 1
ATOM 1613 O O . MET A 1 206 ? 3.649 -5.412 -23.502 1.00 70.19 206 MET A O 1
ATOM 1617 N N . GLN A 1 207 ? 5.857 -5.412 -23.166 1.00 74.88 207 GLN A N 1
ATOM 1618 C CA . GLN A 1 207 ? 6.087 -6.693 -23.847 1.00 74.88 207 GLN A CA 1
ATOM 1619 C C . GLN A 1 207 ? 5.908 -7.877 -22.889 1.00 74.88 207 GLN A C 1
ATOM 1621 O O . GLN A 1 207 ? 6.307 -7.805 -21.727 1.00 74.88 207 GLN A O 1
ATOM 1626 N N . ASN A 1 208 ? 5.278 -8.962 -23.357 1.00 78.44 208 ASN A N 1
ATOM 1627 C CA . ASN A 1 208 ? 5.042 -10.219 -22.617 1.00 78.44 208 ASN A CA 1
ATOM 1628 C C . ASN A 1 208 ? 4.377 -10.075 -21.235 1.00 78.44 208 ASN A C 1
ATOM 1630 O O . ASN A 1 208 ? 4.387 -10.995 -20.414 1.00 78.44 208 ASN A O 1
ATOM 1634 N N . SER A 1 209 ? 3.766 -8.926 -20.965 1.00 84.25 209 SER A N 1
ATOM 1635 C CA . SER A 1 209 ? 3.390 -8.552 -19.606 1.00 84.25 209 SER A CA 1
ATOM 1636 C C . SER A 1 209 ? 2.132 -9.257 -19.121 1.00 84.25 209 SER A C 1
ATOM 1638 O O . SER A 1 209 ? 2.024 -9.536 -17.935 1.00 84.25 209 SER A O 1
ATOM 1640 N N . ALA A 1 210 ? 1.236 -9.665 -20.023 1.00 89.12 210 ALA A N 1
ATOM 1641 C CA . ALA A 1 210 ? 0.112 -10.530 -19.667 1.00 89.12 210 ALA A CA 1
ATOM 1642 C C . ALA A 1 210 ? 0.581 -11.896 -19.132 1.00 89.12 210 ALA A C 1
ATOM 1644 O O . ALA A 1 210 ? 0.114 -12.332 -18.084 1.00 89.12 210 ALA A O 1
ATOM 1645 N N . ALA A 1 211 ? 1.554 -12.531 -19.795 1.00 90.56 211 ALA A N 1
ATOM 1646 C CA . ALA A 1 211 ? 2.099 -13.818 -19.363 1.00 90.56 211 ALA A CA 1
ATOM 1647 C C . ALA A 1 211 ? 2.873 -13.708 -18.038 1.00 90.56 211 ALA A C 1
ATOM 1649 O O . ALA A 1 211 ? 2.777 -14.595 -17.193 1.00 90.56 211 ALA A O 1
ATOM 1650 N N . ILE A 1 212 ? 3.612 -12.609 -17.831 1.00 90.69 212 ILE A N 1
ATOM 1651 C CA . ILE A 1 212 ? 4.265 -12.327 -16.544 1.00 90.69 212 ILE A CA 1
ATOM 1652 C C . ILE A 1 212 ? 3.210 -12.160 -15.445 1.00 90.69 212 ILE A C 1
ATOM 1654 O O . ILE A 1 212 ? 3.289 -12.849 -14.433 1.00 90.69 212 ILE A O 1
ATOM 1658 N N . ARG A 1 213 ? 2.187 -11.320 -15.660 1.00 92.31 213 ARG A N 1
ATOM 1659 C CA . ARG A 1 213 ? 1.104 -11.113 -14.686 1.00 92.31 213 ARG A CA 1
ATOM 1660 C C . ARG A 1 213 ? 0.354 -12.402 -14.363 1.00 92.31 213 ARG A C 1
ATOM 1662 O O . ARG A 1 213 ? 0.037 -12.626 -13.205 1.00 92.31 213 ARG A O 1
ATOM 1669 N N . ALA A 1 214 ? 0.117 -13.268 -15.349 1.00 92.25 214 ALA A N 1
ATOM 1670 C CA . ALA A 1 214 ? -0.502 -14.572 -15.118 1.00 92.25 214 ALA A CA 1
ATOM 1671 C C . ALA A 1 214 ? 0.331 -15.439 -14.158 1.00 92.25 214 ALA A C 1
ATOM 1673 O O . ALA A 1 214 ? -0.215 -15.990 -13.208 1.00 92.25 214 ALA A O 1
ATOM 1674 N N . ARG A 1 215 ? 1.659 -15.499 -14.337 1.00 92.81 215 ARG A N 1
ATOM 1675 C CA . ARG A 1 215 ? 2.553 -16.208 -13.402 1.00 92.81 215 ARG A CA 1
ATOM 1676 C C . ARG A 1 215 ? 2.570 -15.578 -12.010 1.00 92.81 215 ARG A C 1
ATOM 1678 O O . ARG A 1 215 ? 2.571 -16.299 -11.022 1.00 92.81 215 ARG A O 1
ATOM 1685 N N . GLN A 1 216 ? 2.549 -14.249 -11.934 1.00 93.69 216 GLN A N 1
ATOM 1686 C CA . GLN A 1 216 ? 2.474 -13.520 -10.665 1.00 93.69 216 GLN A CA 1
ATOM 1687 C C . GLN A 1 216 ? 1.165 -13.816 -9.919 1.00 93.69 216 GLN A C 1
ATOM 1689 O O . GLN A 1 216 ? 1.188 -14.039 -8.714 1.00 93.69 216 GLN A O 1
ATOM 1694 N N . PHE A 1 217 ? 0.035 -13.890 -10.631 1.00 94.56 217 PHE A N 1
ATOM 1695 C CA . PHE A 1 217 ? -1.243 -14.310 -10.052 1.00 94.56 217 PHE A CA 1
ATOM 1696 C C . PHE A 1 217 ? -1.206 -15.744 -9.533 1.00 94.56 217 PHE A C 1
ATOM 1698 O O . PHE A 1 217 ? -1.676 -15.983 -8.428 1.00 94.56 217 PHE A O 1
ATOM 1705 N N . VAL A 1 218 ? -0.618 -16.674 -10.292 1.00 94.88 218 VAL A N 1
ATOM 1706 C CA . VAL A 1 218 ? -0.424 -18.055 -9.830 1.00 94.88 218 VAL A CA 1
ATOM 1707 C C . VAL A 1 218 ? 0.388 -18.063 -8.533 1.00 94.88 218 VAL A C 1
ATOM 1709 O O . VAL A 1 218 ? -0.052 -18.665 -7.561 1.00 94.88 218 VAL A O 1
ATOM 1712 N N . GLN A 1 219 ? 1.499 -17.322 -8.470 1.00 94.50 219 GLN A N 1
ATOM 1713 C CA . GLN A 1 219 ? 2.325 -17.229 -7.261 1.00 94.50 219 GLN A CA 1
ATOM 1714 C C . GLN A 1 219 ? 1.546 -16.705 -6.041 1.00 94.50 219 GLN A C 1
ATOM 1716 O O . GLN A 1 219 ? 1.727 -17.226 -4.956 1.00 94.50 219 GLN A O 1
ATOM 1721 N N . ILE A 1 220 ? 0.637 -15.737 -6.210 1.00 94.56 220 ILE A N 1
ATOM 1722 C CA . ILE A 1 220 ? -0.211 -15.226 -5.111 1.00 94.56 220 ILE A CA 1
ATOM 1723 C C . ILE A 1 220 ? -1.141 -16.309 -4.533 1.00 94.56 220 ILE A C 1
ATOM 1725 O O . ILE A 1 220 ? -1.538 -16.228 -3.372 1.00 94.56 220 ILE A O 1
ATOM 1729 N N . THR A 1 221 ? -1.548 -17.279 -5.355 1.00 89.69 221 THR A N 1
ATOM 1730 C CA . THR A 1 221 ? -2.546 -18.297 -4.989 1.00 89.69 221 THR A CA 1
ATOM 1731 C C . THR A 1 221 ? -1.962 -19.605 -4.452 1.00 89.69 221 THR A C 1
ATOM 1733 O O . THR A 1 221 ? -2.740 -20.469 -4.044 1.00 89.69 221 THR A O 1
ATOM 1736 N N . HIS A 1 222 ? -0.637 -19.762 -4.481 1.00 80.31 222 HIS A N 1
ATOM 1737 C CA . HIS A 1 222 ? 0.084 -20.930 -3.965 1.00 80.31 222 HIS A CA 1
ATOM 1738 C C . HIS A 1 222 ? 0.643 -20.664 -2.566 1.00 80.31 222 HIS A C 1
ATOM 1740 O O . HIS A 1 222 ? 0.709 -21.650 -1.797 1.00 80.31 222 HIS A O 1
#

Secondary structure (DSSP, 8-state):
-------PPPP-PPP--S-TTS-----------------PPP------S--------TT--S--EEEEE----TTTSGGGHHHHHHHHHHHHH-TTSPP-SEEEEE----B--STT--BTHHHHHHHHHHHTTT--EEEEPPPPSTT-B----EEEESSPBPPPEEEE-S---GGGTTB--EEEEEEEEETTEEEEEEEE-----SSSHHHHHHHHHHHHH-

Radius of gyration: 20.16 Å; Cα contacts (8 Å, |Δi|>4): 316; chains: 1; bounding box: 58×53×58 Å

Sequence (222 aa):
MMSANNVLATVKVQSIPDNSNAISSVENTNMARFDIETKSMEEKSKQAPINPELNIDCSRSGFRVLTYNLWCHRVVGGWHSSRRLNTFTSWLLDNSTPFYDIICLQEVFVCNPLLLLNYGSGQRANLIKTVKSKYPYSYTADSPWFGVQDSGCLILSAHKIQPCHQEPFSGCSLSELVTHKGYMCCKITITNKDLIVINTHLNAGMQNSAAIRARQFVQITH

InterPro domains:
  IPR036691 Endonuclease/exonuclease/phosphatase superfamily [G3DSA:3.60.10.10] (58-222)
  IPR036691 Endonuclease/exonuclease/phosphatase superfamily [SSF56219] (61-220)
  IPR038772 Sphingomyelinase C/Sphingomyelin phosphodiesterase 2-like [PTHR16320] (58-220)

Foldseek 3Di:
DDDDPPPDDDDDDDDDDPDPPPDDDDDDDDDDDDDDDDDDDDDDDDDDDDDPDPPPPPVDGDAAEAEEELLLDPVPSHPCSLVSLVVVLVLQPDPPRDQHQKYKYFPCKWAQQDPPDGPSPVSVVCSCVSCCVRFVDKDDFDDDPHQAMEQRIMMTGPFDKDDKDWDFQPDADPVCPRYRFTKIWIWTADPNDTDIDIHGDAYPDDPPRVVRRVSRVVVVVD

Solvent-accessible surface area (backbone atoms only — not comparable to full-atom values): 14030 Å² total; per-residue (Å²): 136,85,82,79,82,80,81,76,83,86,85,87,86,84,85,80,79,94,49,100,80,65,78,88,83,80,91,76,92,73,90,83,84,88,80,85,86,79,88,76,82,90,80,94,77,90,85,78,85,88,69,92,64,82,80,74,69,80,83,61,88,70,90,37,76,45,76,48,74,61,53,32,36,68,87,81,44,37,94,48,31,66,56,47,51,49,53,52,48,52,50,69,68,36,88,86,42,80,81,56,48,33,35,32,36,25,35,64,33,36,33,25,76,48,104,84,43,65,44,45,46,66,59,54,50,47,50,54,63,71,43,28,90,74,28,71,27,72,51,66,57,68,82,54,62,87,60,25,26,24,41,10,40,35,39,39,18,58,42,58,66,46,90,61,52,75,47,65,51,95,70,72,57,84,89,37,73,51,36,49,36,28,40,37,40,30,43,31,52,53,95,94,40,81,42,82,46,76,41,67,51,75,70,80,60,86,74,70,25,68,64,46,36,53,52,48,54,51,61,75,77,109

Mean predicted aligned error: 12.17 Å

Organism: NCBI:txid392032

Nearest PDB structures (foldseek):
  1zwx-assembly1_A  TM=8.050E-01  e=1.629E-11  Listeria ivanovii
  7cne-assembly1_A  TM=8.209E-01  e=7.133E-10  Streptomyces griseocarneus
  2uyr-assembly1_X  TM=8.117E-01  e=9.216E-10  Bacillus cereus
  3i5v-assembly2_B  TM=7.849E-01  e=4.857E-10  Staphylococcus aureus subsp. aureus RN4220
  3i48-assembly2_B  TM=7.879E-01  e=5.178E-10  Staphylococcus aureus subsp. aureus RN4220

pLDDT: mean 74.45, std 24.87, range [25.48, 98.31]